Protein AF-A0A1Y2H585-F1 (afdb_monomer)

Nearest PDB structures (foldseek):
  5hyw-assembly1_A  TM=3.394E-01  e=2.595E-02  Oryza sativa Japonica Group
  6brq-assembly2_D  TM=3.367E-01  e=2.044E-02  Oryza sativa Japonica Group
  7ytx-assembly1_B  TM=5.584E-01  e=4.553E-01  Homo sapiens
  6xzr-assembly1_GP1  TM=6.242E-01  e=9.890E-01  Gallus gallus
  3w3g-assembly1_B  TM=4.048E-01  e=1.300E-01  Homo sapiens

Organism: NCBI:txid64571

Structure (mmCIF, N/CA/C/O backbone):
data_AF-A0A1Y2H585-F1
#
_entry.id   AF-A0A1Y2H585-F1
#
loop_
_atom_site.group_PDB
_atom_site.id
_atom_site.type_symbol
_atom_site.label_atom_id
_atom_site.label_alt_id
_atom_site.label_comp_id
_atom_site.label_asym_id
_atom_site.label_entity_id
_atom_site.label_seq_id
_atom_site.pdbx_PDB_ins_code
_atom_site.Cartn_x
_atom_site.Cartn_y
_atom_site.Cartn_z
_atom_site.occupancy
_atom_site.B_iso_or_equiv
_atom_site.auth_seq_id
_atom_site.auth_comp_id
_atom_site.auth_asym_id
_atom_site.auth_atom_id
_atom_site.pdbx_PDB_model_num
ATOM 1 N N . MET A 1 1 ? -16.924 -18.521 -24.972 1.00 36.19 1 MET A N 1
ATOM 2 C CA . MET A 1 1 ? -17.920 -17.473 -24.663 1.00 36.19 1 MET A CA 1
ATOM 3 C C . MET A 1 1 ? -17.348 -16.137 -25.106 1.00 36.19 1 MET A C 1
ATOM 5 O O . MET A 1 1 ? -16.416 -15.643 -24.492 1.00 36.19 1 MET A O 1
ATOM 9 N N . HIS A 1 2 ? -17.820 -15.643 -26.250 1.00 25.30 2 HIS A N 1
ATOM 10 C CA . HIS A 1 2 ? -17.380 -14.397 -26.877 1.00 25.30 2 HIS A CA 1
ATOM 11 C C . HIS A 1 2 ? -18.070 -13.196 -26.228 1.00 25.30 2 HIS A C 1
ATOM 13 O O . HIS A 1 2 ? -19.300 -13.149 -26.216 1.00 25.30 2 HIS A O 1
ATOM 19 N N . CYS A 1 3 ? -17.301 -12.215 -25.751 1.00 25.58 3 CYS A N 1
ATOM 20 C CA . CYS A 1 3 ? -17.854 -10.913 -25.395 1.00 25.58 3 CYS A CA 1
ATOM 21 C C . CYS A 1 3 ? -17.783 -9.993 -26.618 1.00 25.58 3 CYS A C 1
ATOM 23 O O . CYS A 1 3 ? -16.722 -9.794 -27.210 1.00 25.58 3 CYS A O 1
ATOM 25 N N . ARG A 1 4 ? -18.960 -9.533 -27.044 1.00 25.30 4 ARG A N 1
ATOM 26 C CA . ARG A 1 4 ? -19.205 -8.797 -28.281 1.00 25.30 4 ARG A CA 1
ATOM 27 C C . ARG A 1 4 ? -18.716 -7.355 -28.191 1.00 25.30 4 ARG A C 1
ATOM 29 O O . ARG A 1 4 ? -18.954 -6.645 -27.221 1.00 25.30 4 ARG A O 1
ATOM 36 N N . THR A 1 5 ? -18.127 -6.935 -29.300 1.00 34.03 5 THR A N 1
ATOM 37 C CA . THR A 1 5 ? -17.898 -5.564 -29.743 1.00 34.03 5 THR A CA 1
ATOM 38 C C . THR A 1 5 ? -19.182 -4.732 -29.666 1.00 34.03 5 THR A C 1
ATOM 40 O O . THR A 1 5 ? -20.169 -5.077 -30.315 1.00 34.03 5 THR A O 1
ATOM 43 N N . THR A 1 6 ? -19.154 -3.596 -28.961 1.00 27.50 6 THR A N 1
ATOM 44 C CA . THR A 1 6 ? -20.169 -2.543 -29.130 1.00 27.50 6 THR A CA 1
ATOM 45 C C . THR A 1 6 ? -19.501 -1.170 -29.152 1.00 27.50 6 THR A C 1
ATOM 47 O O . THR A 1 6 ? -18.951 -0.708 -28.158 1.00 27.50 6 THR A O 1
ATOM 50 N N . ARG A 1 7 ? -19.526 -0.553 -30.340 1.00 29.61 7 ARG A N 1
ATOM 51 C CA . ARG A 1 7 ? -19.289 0.875 -30.592 1.00 29.61 7 ARG A CA 1
ATOM 52 C C . ARG A 1 7 ? -20.470 1.691 -30.045 1.00 29.61 7 ARG A C 1
ATOM 54 O O . ARG A 1 7 ? -21.598 1.209 -30.099 1.00 29.61 7 ARG A O 1
ATOM 61 N N . ASN A 1 8 ? -20.195 2.953 -29.693 1.00 27.56 8 ASN A N 1
ATOM 62 C CA . ASN A 1 8 ? -21.109 4.019 -29.233 1.00 27.56 8 ASN A CA 1
ATOM 63 C C . ASN A 1 8 ? -21.406 3.916 -27.724 1.00 27.56 8 ASN A C 1
ATOM 65 O O . ASN A 1 8 ? -21.953 2.925 -27.272 1.00 27.56 8 ASN A O 1
ATOM 69 N N . ILE A 1 9 ? -21.024 4.879 -26.877 1.00 26.83 9 ILE A N 1
ATOM 70 C CA . ILE A 1 9 ? -21.476 6.280 -26.865 1.00 26.83 9 ILE A CA 1
ATOM 71 C C . ILE A 1 9 ? -20.305 7.217 -26.498 1.00 26.83 9 ILE A C 1
ATOM 73 O O . ILE A 1 9 ? -19.829 7.237 -25.368 1.00 26.83 9 ILE A O 1
ATOM 77 N N . LEU A 1 10 ? -19.870 8.030 -27.463 1.00 36.09 10 LEU A N 1
ATOM 78 C CA . LEU A 1 10 ? -19.063 9.233 -27.245 1.00 36.09 10 LEU A CA 1
ATOM 79 C C . LEU A 1 10 ? -20.023 10.412 -27.074 1.00 36.09 10 LEU A C 1
ATOM 81 O O . LEU A 1 10 ? -20.656 10.805 -28.052 1.00 36.09 10 LEU A O 1
ATOM 85 N N . LYS A 1 11 ? -20.136 10.970 -25.863 1.00 32.09 11 LYS A N 1
ATOM 86 C CA . LYS A 1 11 ? -20.575 12.358 -25.606 1.00 32.09 11 LYS A CA 1
ATOM 87 C C . LYS A 1 11 ? -20.382 12.692 -24.122 1.00 32.09 11 LYS A C 1
ATOM 89 O O . LYS A 1 11 ? -21.154 12.254 -23.280 1.00 32.09 11 LYS A O 1
ATOM 94 N N . GLY A 1 12 ? -19.343 13.475 -23.826 1.00 26.12 12 GLY A N 1
ATOM 95 C CA . GLY A 1 12 ? -19.016 13.914 -22.466 1.00 26.12 12 GLY A CA 1
ATOM 96 C C . GLY A 1 12 ? -17.737 14.752 -22.372 1.00 26.12 12 GLY A C 1
ATOM 97 O O . GLY A 1 12 ? -16.858 14.411 -21.604 1.00 26.12 12 GLY A O 1
ATOM 98 N N . LEU A 1 13 ? -17.654 15.822 -23.176 1.00 32.59 13 LEU A N 1
ATOM 99 C CA . LEU A 1 13 ? -16.709 16.958 -23.108 1.00 32.59 13 LEU A CA 1
ATOM 100 C C . LEU A 1 13 ? -15.184 16.696 -23.197 1.00 32.59 13 LEU A C 1
ATOM 102 O O . LEU A 1 13 ? -14.512 16.356 -22.23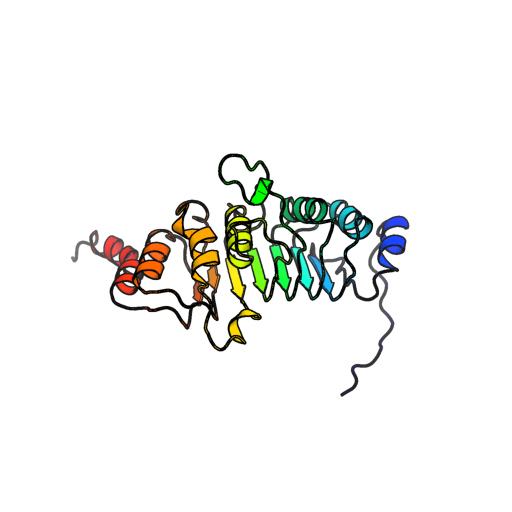4 1.00 32.59 13 LEU A O 1
ATOM 106 N N . TYR A 1 14 ? -14.650 17.021 -24.383 1.00 34.81 14 TYR A N 1
ATOM 107 C CA . TYR A 1 14 ? -13.399 17.749 -24.654 1.00 34.81 14 TYR A CA 1
ATOM 108 C C . TYR A 1 14 ? -12.355 17.826 -23.525 1.00 34.81 14 TYR A C 1
ATOM 110 O O . TYR A 1 14 ? -12.161 18.864 -22.891 1.00 34.81 14 TYR A O 1
ATOM 118 N N . LEU A 1 15 ? -11.551 16.775 -23.397 1.00 32.25 15 LEU A N 1
ATOM 119 C CA . LEU A 1 15 ? -10.160 16.941 -22.986 1.00 32.25 15 LEU A CA 1
ATOM 120 C C . LEU A 1 15 ? -9.401 17.442 -24.226 1.00 32.25 15 LEU A C 1
ATOM 122 O O . LEU A 1 15 ? -9.593 16.904 -25.316 1.00 32.25 15 LEU A O 1
ATOM 126 N N . LYS A 1 16 ? -8.629 18.535 -24.085 1.00 35.59 16 LYS A N 1
ATOM 127 C CA . LYS A 1 16 ? -7.860 19.211 -25.157 1.00 35.59 16 LYS A CA 1
ATOM 128 C C . LYS A 1 16 ? -7.350 18.213 -26.206 1.00 35.59 16 LYS A C 1
ATOM 130 O O . LYS A 1 16 ? -6.846 17.161 -25.841 1.00 35.59 16 LYS A O 1
ATOM 135 N N . SER A 1 17 ? -7.402 18.569 -27.489 1.00 39.41 17 SER A N 1
ATOM 136 C CA . SER A 1 17 ? -7.013 17.732 -28.645 1.00 39.41 17 SER A CA 1
ATOM 137 C C . SER A 1 17 ? -5.634 17.047 -28.560 1.00 39.41 17 SER A C 1
ATOM 139 O O . SER A 1 17 ? -5.371 16.106 -29.303 1.00 39.41 17 SER A O 1
ATOM 141 N N . THR A 1 18 ? -4.760 17.478 -27.650 1.00 37.62 18 THR A N 1
ATOM 142 C CA . THR A 1 18 ? -3.487 16.831 -27.305 1.00 37.62 18 THR A CA 1
ATOM 143 C C . THR A 1 18 ? -3.623 15.627 -26.358 1.00 37.62 18 THR A C 1
ATOM 145 O O . THR A 1 18 ? -2.838 14.693 -26.466 1.00 37.62 18 THR A O 1
ATOM 148 N N . PHE A 1 19 ? -4.622 15.611 -25.470 1.00 39.56 19 PHE A N 1
ATOM 149 C CA . PHE A 1 19 ? -4.905 14.539 -24.506 1.00 39.56 19 PHE A CA 1
ATOM 150 C C . PHE A 1 19 ? -5.495 13.297 -25.187 1.00 39.56 19 PHE A C 1
ATOM 152 O O . PHE A 1 19 ? -5.049 12.184 -24.930 1.00 39.56 19 PHE A O 1
ATOM 159 N N . GLN A 1 20 ? -6.435 13.495 -26.119 1.00 38.88 20 GLN A N 1
ATOM 160 C CA . GLN A 1 20 ? -7.013 12.399 -26.901 1.00 38.88 20 GLN A CA 1
ATOM 161 C C . GLN A 1 20 ? -5.956 11.754 -27.809 1.00 38.88 20 GLN A C 1
ATOM 163 O O . GLN A 1 20 ? -5.760 10.548 -27.748 1.00 38.88 20 GLN A O 1
ATOM 168 N N . ARG A 1 21 ? -5.158 12.558 -28.531 1.00 42.41 21 ARG A N 1
ATOM 169 C CA . ARG A 1 21 ? -4.096 12.043 -29.416 1.00 42.41 21 ARG A CA 1
ATOM 170 C C . ARG A 1 21 ? -3.023 11.221 -28.694 1.00 42.41 21 ARG A C 1
ATOM 172 O O . ARG A 1 21 ? -2.493 10.293 -29.291 1.00 42.41 21 ARG A O 1
ATOM 179 N N . SER A 1 22 ? -2.696 11.550 -27.439 1.00 42.62 22 SER A N 1
ATOM 180 C CA . SER A 1 22 ? -1.720 10.779 -26.651 1.00 42.62 22 SER A CA 1
ATOM 181 C C . SER A 1 22 ? -2.298 9.466 -26.107 1.00 42.62 22 SER A C 1
ATOM 183 O O . SER A 1 22 ? -1.544 8.540 -25.827 1.00 42.62 22 SER A O 1
ATOM 185 N N . MET A 1 23 ? -3.624 9.384 -25.968 1.00 42.09 23 MET A N 1
ATOM 186 C CA . MET A 1 23 ? -4.351 8.228 -25.429 1.00 42.09 23 MET A CA 1
ATOM 187 C C . MET A 1 23 ? -4.927 7.323 -26.526 1.00 42.09 23 MET A C 1
ATOM 189 O O . MET A 1 23 ? -5.153 6.147 -26.271 1.00 42.09 23 MET A O 1
ATOM 193 N N . ASP A 1 24 ? -5.068 7.817 -27.761 1.00 44.94 24 ASP A N 1
ATOM 194 C CA . ASP A 1 24 ? -5.489 7.038 -28.938 1.00 44.94 24 ASP A CA 1
ATOM 195 C C . ASP A 1 24 ? -4.504 5.896 -29.281 1.00 44.94 24 ASP A C 1
ATOM 197 O O . ASP A 1 24 ? -4.836 4.989 -30.046 1.00 44.94 24 ASP A O 1
ATOM 201 N N . HIS A 1 25 ? -3.296 5.911 -28.702 1.00 43.84 25 HIS A N 1
ATOM 202 C CA . HIS A 1 25 ? -2.316 4.825 -28.805 1.00 43.84 25 HIS A CA 1
ATOM 203 C C . HIS A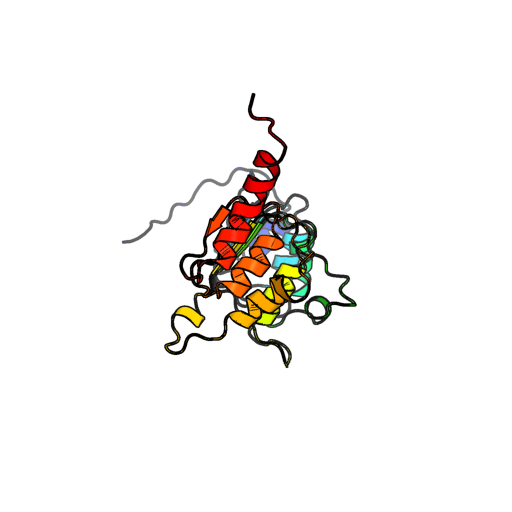 1 25 ? -2.477 3.733 -27.728 1.00 43.84 25 HIS A C 1
ATOM 205 O O . HIS A 1 25 ? -1.883 2.664 -27.853 1.00 43.84 25 HIS A O 1
ATOM 211 N N . CYS A 1 26 ? -3.294 3.963 -26.695 1.00 43.38 26 CYS A N 1
ATOM 212 C CA . CYS A 1 26 ? -3.573 2.997 -25.635 1.00 43.38 26 CYS A CA 1
ATOM 213 C C . CYS A 1 26 ? -4.963 2.393 -25.862 1.00 43.38 26 CYS A C 1
ATOM 215 O O . CYS A 1 26 ? -5.978 3.038 -25.613 1.00 43.38 26 CYS A O 1
ATOM 217 N N . ARG A 1 27 ? -5.023 1.151 -26.357 1.00 44.81 27 ARG A N 1
ATOM 218 C CA . ARG A 1 27 ? -6.290 0.500 -26.741 1.00 44.81 27 ARG A CA 1
ATOM 219 C C . ARG A 1 27 ? -7.267 0.264 -25.577 1.00 44.81 27 ARG A C 1
ATOM 221 O O . ARG A 1 27 ? -8.447 0.089 -25.853 1.00 44.81 27 ARG A O 1
ATOM 228 N N . ASP A 1 28 ? -6.812 0.358 -24.325 1.00 53.72 28 ASP A N 1
ATOM 229 C CA . ASP A 1 28 ? -7.548 -0.122 -23.146 1.00 53.72 28 ASP A CA 1
ATOM 230 C C . ASP A 1 28 ? -7.580 0.886 -21.972 1.00 53.72 28 ASP A C 1
ATOM 232 O O . ASP A 1 28 ? -7.491 0.510 -20.805 1.00 53.72 28 ASP A O 1
ATOM 236 N N . VAL A 1 29 ? -7.705 2.193 -22.248 1.00 54.03 29 VAL A N 1
ATOM 237 C CA . VAL A 1 29 ? -7.916 3.194 -21.182 1.00 54.03 29 VAL A CA 1
ATOM 238 C C . VAL A 1 29 ? -9.382 3.595 -21.086 1.00 54.03 29 VAL A C 1
ATOM 240 O O . VAL A 1 29 ? -9.920 4.277 -21.959 1.00 54.03 29 VAL A O 1
ATOM 243 N N . THR A 1 30 ? -10.026 3.233 -19.979 1.00 54.69 30 THR A N 1
ATOM 244 C CA . THR A 1 30 ? -11.369 3.713 -19.646 1.00 54.69 30 THR A CA 1
ATOM 245 C C . THR A 1 30 ? -11.265 4.883 -18.672 1.00 54.69 30 THR A C 1
ATOM 247 O O . THR A 1 30 ? -11.008 4.697 -17.482 1.00 54.69 30 THR A O 1
ATOM 250 N N . ALA A 1 31 ? -11.480 6.100 -19.169 1.00 50.69 31 ALA A N 1
ATOM 251 C CA . ALA A 1 31 ? -11.687 7.278 -18.332 1.00 50.69 31 ALA A CA 1
ATOM 252 C C . ALA A 1 31 ? -13.197 7.516 -18.168 1.00 50.69 31 ALA A C 1
ATOM 254 O O . ALA A 1 31 ? -13.909 7.682 -19.157 1.00 50.69 31 ALA A O 1
ATOM 255 N N . SER A 1 32 ? -13.697 7.530 -16.930 1.00 42.66 32 SER A N 1
ATOM 256 C CA . SER A 1 32 ? -15.083 7.919 -16.646 1.00 42.66 32 SER A CA 1
ATOM 257 C C . SER A 1 32 ? -15.122 9.416 -16.350 1.00 42.66 32 SER A C 1
ATOM 259 O O . SER A 1 32 ? -14.602 9.858 -15.332 1.00 42.66 32 SER A O 1
ATOM 261 N N . THR A 1 33 ? -15.732 10.217 -17.223 1.00 42.97 33 THR A N 1
ATOM 262 C CA . THR A 1 33 ? -15.726 11.692 -17.142 1.00 42.97 33 THR A CA 1
ATOM 263 C C . THR A 1 33 ? -16.538 12.270 -15.975 1.00 42.97 33 THR A C 1
ATOM 265 O O . THR A 1 33 ? -16.554 13.482 -15.781 1.00 42.97 33 THR A O 1
ATOM 268 N N . THR A 1 34 ? -17.209 11.426 -15.187 1.00 48.88 34 THR A N 1
ATOM 269 C CA . THR A 1 34 ? -17.961 11.810 -13.980 1.00 48.88 34 THR A CA 1
ATOM 270 C C . THR A 1 34 ? -17.284 11.391 -12.676 1.00 48.88 34 THR A C 1
ATOM 272 O O . THR A 1 34 ? -17.715 11.820 -11.607 1.00 48.88 34 THR A O 1
ATOM 275 N N . SER A 1 35 ? -16.218 10.589 -12.728 1.00 61.06 35 SER A N 1
ATOM 276 C CA . SER A 1 35 ? -15.445 10.205 -11.548 1.00 61.06 35 SER A CA 1
ATOM 277 C C . SER A 1 35 ? -14.020 10.718 -11.672 1.00 61.06 35 SER A C 1
ATOM 279 O O . SER A 1 35 ? -13.389 10.583 -12.712 1.00 61.06 35 SER A O 1
ATOM 281 N N . ASN A 1 36 ? -13.476 11.221 -10.568 1.00 88.06 36 ASN A N 1
ATOM 282 C CA . ASN A 1 36 ? -12.056 11.516 -10.362 1.00 88.06 36 ASN A CA 1
ATOM 283 C C . ASN A 1 36 ? -11.190 10.231 -10.376 1.00 88.06 36 ASN A C 1
ATOM 285 O O . ASN A 1 36 ? -10.298 10.067 -9.545 1.00 88.06 36 ASN A O 1
ATOM 289 N N . MET A 1 37 ? -11.494 9.285 -11.268 1.00 90.75 37 MET A N 1
ATOM 290 C CA . MET A 1 37 ? -10.999 7.917 -11.319 1.00 90.75 37 MET A CA 1
ATOM 291 C C . MET A 1 37 ? -10.490 7.582 -12.719 1.00 90.75 37 MET A C 1
ATOM 293 O O . MET A 1 37 ? -11.200 7.770 -13.708 1.00 90.75 37 MET A O 1
ATOM 297 N N . LEU A 1 38 ? -9.293 7.010 -12.776 1.00 92.12 38 LEU A N 1
ATOM 298 C CA . LEU A 1 38 ? -8.692 6.461 -13.983 1.00 92.12 38 LEU A CA 1
ATOM 299 C C . LEU A 1 38 ? -8.367 4.984 -13.763 1.00 92.12 38 LEU A C 1
ATOM 301 O O . LEU A 1 38 ? -7.769 4.635 -12.745 1.00 92.12 38 LEU A O 1
ATOM 305 N N . CYS A 1 39 ? -8.739 4.143 -14.726 1.00 92.69 39 CYS A N 1
ATOM 306 C CA . CYS A 1 39 ? -8.359 2.735 -14.757 1.00 92.69 39 CYS A CA 1
ATOM 307 C C . CYS A 1 39 ? -7.471 2.480 -15.976 1.00 92.69 39 CYS A C 1
ATOM 309 O O . CYS A 1 39 ? -7.840 2.838 -17.098 1.00 92.69 39 CYS A O 1
ATOM 311 N N . LEU A 1 40 ? -6.314 1.871 -15.740 1.00 91.44 40 LEU A N 1
ATOM 312 C CA . LEU A 1 40 ? -5.351 1.464 -16.754 1.00 91.44 40 LEU A CA 1
ATOM 313 C C . LEU A 1 40 ? -5.226 -0.053 -16.692 1.00 91.44 40 LEU A C 1
ATOM 315 O O . LEU A 1 40 ? -4.766 -0.571 -15.680 1.00 91.44 40 LEU A O 1
ATOM 319 N N . ASP A 1 41 ? -5.622 -0.761 -17.743 1.00 91.12 41 ASP A N 1
ATOM 320 C CA . ASP A 1 41 ? -5.469 -2.214 -17.812 1.00 91.12 41 ASP A CA 1
ATOM 321 C C . ASP A 1 41 ? -4.620 -2.598 -19.017 1.00 91.12 41 ASP A C 1
ATOM 323 O O . ASP A 1 41 ? -4.824 -2.083 -20.116 1.00 91.12 41 ASP A O 1
ATOM 327 N N . ASN A 1 42 ? -3.636 -3.469 -18.790 1.00 89.50 42 ASN A N 1
ATOM 328 C CA . ASN A 1 42 ? -2.725 -3.976 -19.815 1.00 89.50 42 ASN A CA 1
ATOM 329 C C . ASN A 1 42 ? -2.089 -2.856 -20.670 1.00 89.50 42 ASN A C 1
ATOM 331 O O . ASN A 1 42 ? -1.837 -3.005 -21.868 1.00 89.50 42 ASN A O 1
ATOM 335 N N . THR A 1 43 ? -1.852 -1.695 -20.051 1.00 83.50 43 THR A N 1
ATOM 336 C CA . THR A 1 43 ? -1.301 -0.525 -20.738 1.00 83.50 43 THR A CA 1
ATOM 337 C C . THR A 1 43 ? 0.218 -0.580 -20.774 1.00 83.50 43 THR A C 1
ATOM 339 O O . THR A 1 43 ? 0.875 -0.973 -19.808 1.00 83.50 43 THR A O 1
ATOM 342 N N . GLN A 1 44 ? 0.806 -0.138 -21.885 1.00 84.31 44 GLN A N 1
ATOM 343 C CA . GLN A 1 44 ? 2.245 0.076 -21.943 1.00 84.31 44 GLN A CA 1
ATOM 344 C C . GLN A 1 44 ? 2.589 1.368 -21.191 1.00 84.31 44 GLN A C 1
ATOM 346 O O . GLN A 1 44 ? 2.186 2.458 -21.604 1.00 84.31 44 GLN A O 1
ATOM 351 N N . SER A 1 45 ? 3.348 1.251 -20.096 1.00 89.69 45 SER A N 1
ATOM 352 C CA . SER A 1 45 ? 3.914 2.419 -19.411 1.00 89.69 45 SER A CA 1
ATOM 353 C C . SER A 1 45 ? 4.777 3.213 -20.384 1.00 89.69 45 SER A C 1
ATOM 355 O O . SER A 1 45 ? 5.558 2.644 -21.148 1.00 89.69 45 SER A O 1
ATOM 357 N N . SER A 1 46 ? 4.621 4.531 -20.362 1.00 92.19 46 SER A N 1
ATOM 358 C CA . SER A 1 46 ? 5.473 5.456 -21.102 1.00 92.19 46 SER A CA 1
ATOM 359 C C . SER A 1 46 ? 5.527 6.800 -20.376 1.00 92.19 46 SER A C 1
ATOM 361 O O . SER A 1 46 ? 4.572 7.148 -19.672 1.00 92.19 46 SER A O 1
ATOM 363 N N . PRO A 1 47 ? 6.594 7.599 -20.553 1.00 92.88 47 PRO A N 1
ATOM 364 C CA . PRO A 1 47 ? 6.678 8.918 -19.930 1.00 92.88 47 PRO A CA 1
ATOM 365 C C . PRO A 1 47 ? 5.482 9.804 -20.297 1.00 92.88 47 PRO A C 1
ATOM 367 O O . PRO A 1 47 ? 4.879 10.430 -19.428 1.00 92.88 47 PRO A O 1
ATOM 370 N N . GLY A 1 48 ? 5.063 9.767 -21.569 1.00 91.00 48 GLY A N 1
ATOM 371 C CA . GLY A 1 48 ? 3.921 10.537 -22.069 1.00 91.00 48 GLY A CA 1
ATOM 372 C C . GLY A 1 48 ? 2.592 10.179 -21.395 1.00 91.00 48 GLY A C 1
ATOM 373 O O . GLY A 1 48 ? 1.782 11.072 -21.138 1.00 91.00 48 GLY A O 1
ATOM 374 N N . LEU A 1 49 ? 2.377 8.904 -21.045 1.00 90.81 49 LEU A N 1
ATOM 375 C CA . LEU A 1 49 ? 1.209 8.475 -20.269 1.00 90.81 49 LEU A CA 1
ATOM 376 C C . LEU A 1 49 ? 1.210 9.133 -18.884 1.00 90.81 49 LEU A C 1
ATOM 378 O O . LEU A 1 49 ? 0.239 9.789 -18.508 1.00 90.81 49 LEU A O 1
ATOM 382 N N . TRP A 1 50 ? 2.310 9.020 -18.140 1.00 94.06 50 TRP A N 1
ATOM 383 C CA . TRP A 1 50 ? 2.390 9.567 -16.785 1.00 94.06 50 TRP A CA 1
ATOM 384 C C . TRP A 1 50 ? 2.358 11.095 -16.755 1.00 94.06 50 TRP A C 1
ATOM 386 O O . TRP A 1 50 ? 1.681 11.669 -15.906 1.00 94.06 50 TRP A O 1
ATOM 396 N N . GLU A 1 51 ? 2.999 11.769 -17.711 1.00 93.19 51 GLU A N 1
ATOM 397 C CA . GLU A 1 51 ? 2.890 13.224 -17.885 1.00 93.19 51 GLU A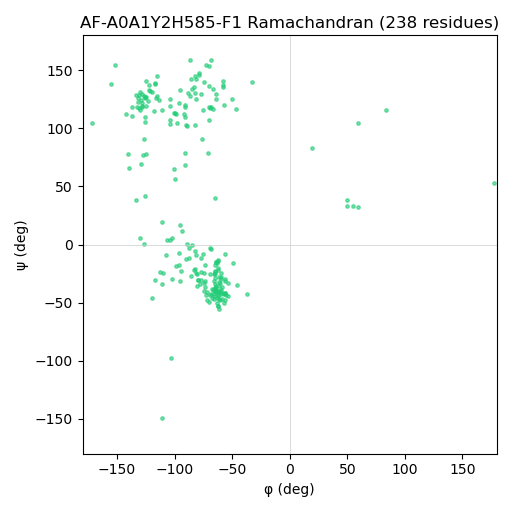 CA 1
ATOM 398 C C . GLU A 1 51 ? 1.447 13.666 -18.151 1.00 93.19 51 GLU A C 1
ATOM 400 O O . GLU A 1 51 ? 0.986 14.689 -17.634 1.00 93.19 51 GLU A O 1
ATOM 405 N N . THR A 1 52 ? 0.714 12.883 -18.939 1.00 90.00 52 THR A N 1
ATOM 406 C CA . THR A 1 52 ? -0.698 13.131 -19.236 1.00 90.00 52 THR A CA 1
ATOM 407 C C . THR A 1 52 ? -1.554 12.978 -17.978 1.00 90.00 52 THR A C 1
ATOM 409 O O . THR A 1 52 ? -2.365 13.855 -17.668 1.00 90.00 52 THR A O 1
ATOM 412 N N . ILE A 1 53 ? -1.316 11.929 -17.191 1.00 92.00 53 ILE A N 1
ATOM 413 C CA . ILE A 1 53 ? -1.997 11.697 -15.911 1.00 92.00 53 ILE A CA 1
ATOM 414 C C . ILE A 1 53 ? -1.650 12.798 -14.897 1.00 92.00 53 ILE A C 1
ATOM 416 O O . ILE A 1 53 ? -2.535 13.303 -14.210 1.00 92.00 53 ILE A O 1
ATOM 420 N N . LEU A 1 54 ? -0.399 13.262 -14.851 1.00 91.88 54 LEU A N 1
ATOM 421 C CA . LEU A 1 54 ? 0.035 14.352 -13.969 1.00 91.88 54 LEU A CA 1
ATOM 422 C C . LEU A 1 54 ? -0.706 15.672 -14.213 1.00 91.88 54 LEU A C 1
ATOM 424 O O . LEU A 1 54 ? -0.863 16.458 -13.268 1.00 91.88 54 LEU A O 1
ATOM 428 N N . ARG A 1 55 ? -1.150 15.913 -15.454 1.00 90.44 55 ARG A N 1
ATOM 429 C CA . ARG A 1 55 ? -1.956 17.081 -15.849 1.00 90.44 55 ARG A CA 1
ATOM 430 C C . ARG A 1 55 ? -3.426 16.962 -15.434 1.00 90.44 55 ARG A C 1
ATOM 432 O O . ARG A 1 55 ? -4.136 17.964 -15.479 1.00 90.44 55 ARG A O 1
ATOM 439 N N . CYS A 1 56 ? -3.885 15.785 -15.006 1.00 88.94 56 CYS A N 1
ATOM 440 C CA . CYS A 1 56 ? -5.238 15.58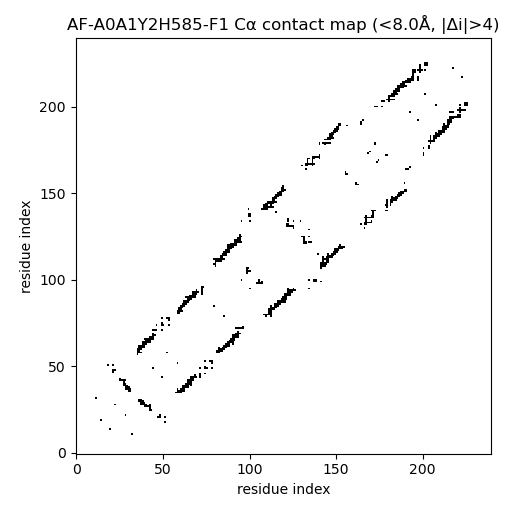2 -14.492 1.00 88.94 56 CYS A CA 1
ATOM 441 C C . CYS A 1 56 ? -5.339 16.131 -13.061 1.00 88.94 56 CYS A C 1
ATOM 443 O O . CYS A 1 56 ? -5.065 15.433 -12.088 1.00 88.94 56 CYS A O 1
ATOM 445 N N . THR A 1 57 ? -5.725 17.400 -12.920 1.00 87.56 57 THR A N 1
ATOM 446 C CA . THR A 1 57 ? -5.735 18.107 -11.624 1.00 87.56 57 THR A CA 1
ATOM 447 C C . THR A 1 57 ? -6.739 17.555 -10.618 1.00 87.56 57 THR A C 1
ATOM 449 O O . THR A 1 57 ? -6.533 17.713 -9.421 1.00 87.56 57 THR A O 1
ATOM 452 N N . ASN A 1 58 ? -7.801 16.908 -11.097 1.00 89.25 58 ASN A N 1
ATOM 453 C CA . ASN A 1 58 ? -8.880 16.391 -10.258 1.00 89.25 58 ASN A CA 1
ATOM 454 C C . ASN A 1 58 ? -8.778 14.878 -10.041 1.00 89.25 58 ASN A C 1
ATOM 456 O O . ASN A 1 58 ? -9.696 14.294 -9.485 1.00 89.25 58 ASN A O 1
ATOM 460 N N . LEU A 1 59 ? -7.715 14.214 -10.508 1.00 92.62 59 LEU A N 1
ATOM 461 C CA . LEU A 1 59 ? -7.589 12.769 -10.350 1.00 92.62 59 LEU A CA 1
ATOM 462 C C . LEU A 1 59 ? -7.337 12.416 -8.878 1.00 92.62 59 LEU A C 1
ATOM 464 O O . LEU A 1 59 ? -6.317 12.792 -8.307 1.00 92.62 59 LEU A O 1
ATOM 468 N N . GLU A 1 60 ? -8.251 11.653 -8.286 1.00 95.00 60 GLU A N 1
ATOM 469 C CA . GLU A 1 60 ? -8.169 11.209 -6.891 1.00 95.00 60 GLU A CA 1
ATOM 470 C C . GLU A 1 60 ? -7.966 9.697 -6.776 1.00 95.00 60 GLU A C 1
ATOM 472 O O . GLU A 1 60 ? -7.444 9.227 -5.762 1.00 95.00 60 GLU A O 1
ATOM 477 N N . ARG A 1 61 ? -8.362 8.929 -7.795 1.00 95.56 61 ARG A N 1
ATOM 478 C CA . ARG A 1 61 ? -8.293 7.470 -7.811 1.00 95.56 61 ARG A CA 1
ATOM 479 C C . ARG A 1 61 ? -7.597 6.960 -9.063 1.00 95.56 61 ARG A C 1
ATOM 481 O O . ARG A 1 61 ? -7.989 7.299 -10.175 1.00 95.56 61 ARG A O 1
ATOM 488 N N . LEU A 1 62 ? -6.616 6.091 -8.871 1.00 96.06 62 LEU A N 1
ATOM 489 C CA . LEU A 1 62 ? -5.948 5.378 -9.950 1.00 96.06 62 LEU A CA 1
ATOM 490 C C . LEU A 1 62 ? -5.985 3.878 -9.671 1.00 96.06 62 LEU A C 1
ATOM 492 O O . LEU A 1 62 ? -5.598 3.439 -8.589 1.00 96.06 62 LEU A O 1
ATOM 496 N N . GLU A 1 63 ? -6.448 3.113 -10.648 1.00 96.44 63 GLU A N 1
ATOM 497 C CA . GLU A 1 63 ? -6.383 1.653 -10.671 1.00 96.44 63 GLU A CA 1
ATOM 498 C C . GLU A 1 63 ? -5.490 1.249 -11.845 1.00 96.44 63 GLU A C 1
ATOM 500 O O . GLU A 1 63 ? -5.710 1.699 -12.971 1.00 96.44 63 GLU A O 1
ATOM 505 N N . ILE A 1 64 ? -4.466 0.441 -11.583 1.00 95.69 64 ILE A N 1
ATOM 506 C CA . ILE A 1 64 ? -3.525 -0.031 -12.598 1.00 95.69 64 ILE A CA 1
ATOM 507 C C . ILE A 1 64 ? -3.489 -1.550 -12.543 1.00 95.69 64 ILE A C 1
ATOM 509 O O . ILE A 1 64 ? -3.185 -2.125 -11.498 1.00 95.69 64 ILE A O 1
ATOM 513 N N . SER A 1 65 ? -3.727 -2.182 -13.681 1.00 95.00 65 SER A N 1
ATOM 514 C CA . SER A 1 65 ? -3.732 -3.625 -13.842 1.00 95.00 65 SER A CA 1
ATOM 515 C C . SER A 1 65 ? -2.765 -4.044 -14.946 1.00 95.00 65 SER A C 1
ATOM 517 O O . SER A 1 65 ? -2.625 -3.358 -15.962 1.00 95.00 65 SER A O 1
ATOM 519 N N . HIS A 1 66 ? -2.051 -5.149 -14.723 1.00 93.81 66 HIS A N 1
ATOM 520 C CA . HIS A 1 66 ? -1.225 -5.836 -15.724 1.00 93.81 66 HIS A CA 1
ATOM 521 C C . HIS A 1 66 ? -0.271 -4.915 -16.499 1.00 93.81 66 HIS A C 1
ATOM 523 O O . HIS A 1 66 ? -0.069 -5.052 -17.702 1.00 93.81 66 HIS A O 1
ATOM 529 N N . THR A 1 67 ? 0.309 -3.943 -15.800 1.00 93.06 67 THR A N 1
ATOM 530 C CA . THR A 1 67 ? 1.149 -2.898 -16.391 1.00 93.06 67 THR A CA 1
ATOM 531 C C . THR A 1 67 ? 2.577 -3.034 -15.881 1.00 93.06 67 THR A C 1
ATOM 533 O O . THR A 1 67 ? 2.813 -3.384 -14.724 1.00 93.06 67 THR A O 1
ATOM 536 N N . ARG A 1 68 ? 3.550 -2.733 -16.742 1.00 95.44 68 ARG A N 1
ATOM 537 C CA . ARG A 1 68 ? 4.971 -2.734 -16.391 1.00 95.44 68 ARG A CA 1
ATOM 538 C C . ARG A 1 68 ? 5.511 -1.310 -16.381 1.00 95.44 68 ARG A C 1
ATOM 540 O O . ARG A 1 68 ? 5.550 -0.687 -17.433 1.00 95.44 68 ARG A O 1
ATOM 547 N N . ILE A 1 69 ? 5.939 -0.824 -15.220 1.00 95.44 69 ILE A N 1
ATOM 548 C CA . ILE A 1 69 ? 6.511 0.512 -15.009 1.00 95.44 69 ILE A CA 1
ATOM 549 C C . ILE A 1 69 ? 8.036 0.370 -14.980 1.00 95.44 69 ILE A C 1
ATOM 551 O O . ILE A 1 69 ? 8.565 -0.275 -14.072 1.00 95.44 69 ILE A O 1
ATOM 555 N N . ASN A 1 70 ? 8.737 0.925 -15.973 1.00 93.56 70 ASN A N 1
ATOM 556 C CA . ASN A 1 70 ? 10.187 0.760 -16.112 1.00 93.56 70 ASN A CA 1
ATOM 557 C C . ASN A 1 70 ? 10.925 2.019 -15.652 1.00 93.56 70 ASN A C 1
ATOM 559 O O . ASN A 1 70 ? 11.110 2.206 -14.455 1.00 93.56 70 ASN A O 1
ATOM 563 N N . ASP A 1 71 ? 11.307 2.895 -16.578 1.00 91.25 71 ASP A N 1
ATOM 564 C CA . ASP A 1 71 ? 12.101 4.091 -16.278 1.00 91.25 71 ASP A CA 1
ATOM 565 C C . ASP A 1 71 ? 11.225 5.248 -15.767 1.00 91.25 71 ASP A C 1
ATOM 567 O O . ASP A 1 71 ? 11.714 6.290 -15.335 1.00 91.25 71 ASP A O 1
ATOM 571 N N . GLU A 1 72 ? 9.902 5.069 -15.774 1.00 93.31 72 GLU A N 1
ATOM 572 C CA . GLU A 1 72 ? 8.933 6.114 -15.448 1.00 93.31 72 GLU A CA 1
ATOM 573 C C . GLU A 1 72 ? 8.502 6.132 -13.977 1.00 93.31 72 GLU A C 1
ATOM 575 O O . GLU A 1 72 ? 7.528 6.801 -13.621 1.00 93.31 72 GLU A O 1
ATOM 580 N N . VAL A 1 73 ? 9.196 5.398 -13.105 1.00 93.31 73 VAL A N 1
ATOM 581 C CA . VAL A 1 73 ? 8.793 5.240 -11.699 1.00 93.31 73 VAL A CA 1
ATOM 582 C C . VAL A 1 73 ? 8.722 6.585 -10.977 1.00 93.31 73 VAL A C 1
ATOM 584 O O . VAL A 1 73 ? 7.799 6.806 -10.196 1.00 93.31 73 VAL A O 1
ATOM 587 N N . ASP A 1 74 ? 9.614 7.528 -11.283 1.00 92.56 74 ASP A N 1
ATOM 588 C CA . ASP A 1 74 ? 9.566 8.868 -10.690 1.00 92.56 74 ASP A CA 1
ATOM 589 C C . ASP A 1 74 ? 8.307 9.648 -11.093 1.00 92.56 74 ASP A C 1
ATOM 591 O O . ASP A 1 74 ? 7.698 10.320 -10.256 1.00 92.56 74 ASP A O 1
ATOM 595 N N . LEU A 1 75 ? 7.877 9.546 -12.355 1.00 94.31 75 LEU A N 1
ATOM 596 C CA . LEU A 1 75 ? 6.644 10.181 -12.829 1.00 94.31 75 LEU A CA 1
ATOM 597 C C . LEU A 1 75 ? 5.414 9.514 -12.206 1.00 94.31 75 LEU A C 1
ATOM 599 O O . LEU A 1 75 ? 4.513 10.207 -11.729 1.00 94.31 75 LEU A O 1
ATOM 603 N N . PHE A 1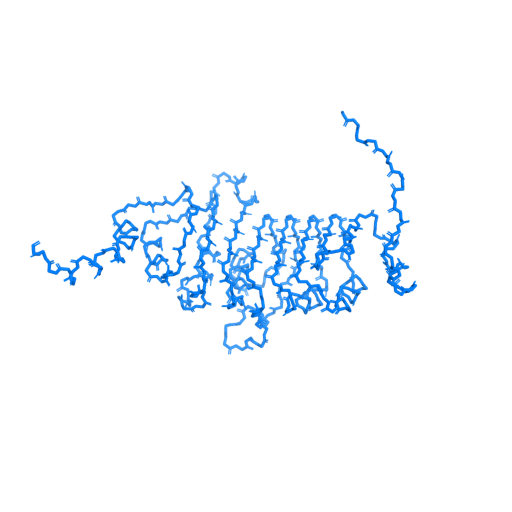 76 ? 5.408 8.182 -12.135 1.00 95.19 76 PHE A N 1
ATOM 604 C CA . PHE A 1 76 ? 4.376 7.418 -11.438 1.00 95.19 76 PHE A CA 1
ATOM 605 C C . PHE A 1 76 ? 4.245 7.856 -9.969 1.00 95.19 76 PHE A C 1
ATOM 607 O O . PHE A 1 76 ? 3.151 8.170 -9.501 1.00 95.19 76 PHE A O 1
ATOM 614 N N . LEU A 1 77 ? 5.356 7.983 -9.243 1.00 93.81 77 LEU A N 1
ATOM 615 C CA . LEU A 1 77 ? 5.343 8.428 -7.848 1.00 93.81 77 LEU A CA 1
ATOM 616 C C . LEU A 1 77 ? 4.862 9.874 -7.693 1.00 93.81 77 LEU A C 1
ATOM 618 O O . LEU A 1 77 ? 4.191 10.197 -6.709 1.00 93.81 77 LEU A O 1
ATOM 622 N N . GLN A 1 78 ? 5.157 10.751 -8.655 1.00 93.31 78 GLN A N 1
ATOM 623 C CA . GLN A 1 78 ? 4.596 12.102 -8.673 1.00 93.31 78 GLN A CA 1
ATOM 624 C C . GLN A 1 78 ? 3.073 12.096 -8.848 1.00 93.31 78 GLN A C 1
ATOM 626 O O . GLN A 1 78 ? 2.399 12.921 -8.226 1.00 93.31 78 GLN A O 1
ATOM 631 N N . VAL A 1 79 ? 2.521 11.166 -9.636 1.00 94.19 79 VAL A N 1
ATOM 632 C CA . VAL A 1 79 ? 1.067 10.966 -9.718 1.00 94.19 79 VAL A CA 1
ATOM 633 C C . VAL A 1 79 ? 0.538 10.533 -8.354 1.00 94.19 79 VAL A C 1
ATOM 635 O O . VAL A 1 79 ? -0.363 11.178 -7.819 1.00 94.19 79 VAL A O 1
ATOM 638 N N . CYS A 1 80 ? 1.153 9.518 -7.742 1.00 94.75 80 CYS A N 1
ATOM 639 C CA . CYS A 1 80 ? 0.756 8.977 -6.440 1.00 94.75 80 CYS A CA 1
ATOM 640 C C . CYS A 1 80 ? 0.671 10.035 -5.331 1.00 94.75 80 CYS A C 1
ATOM 642 O O . CYS A 1 80 ? -0.213 9.955 -4.482 1.00 94.75 80 CYS A O 1
ATOM 644 N N . LYS A 1 81 ? 1.523 11.069 -5.358 1.00 93.19 81 LYS A N 1
ATOM 645 C CA . LYS A 1 81 ? 1.473 12.182 -4.391 1.00 93.19 81 LYS A CA 1
ATOM 646 C C . LYS A 1 81 ? 0.149 12.950 -4.397 1.00 93.19 81 LYS A C 1
ATOM 648 O O . LYS A 1 81 ? -0.172 13.579 -3.393 1.00 93.19 81 LYS A O 1
ATOM 653 N N . LYS A 1 82 ? -0.610 12.935 -5.495 1.00 92.38 82 LYS A N 1
ATOM 654 C CA . LYS A 1 82 ? -1.895 13.647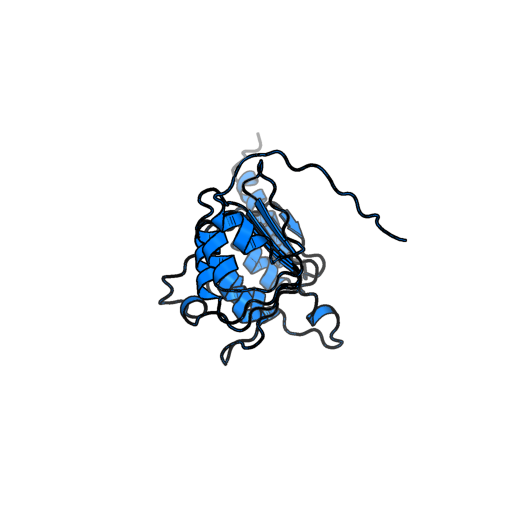 -5.625 1.00 92.38 82 LYS A CA 1
ATOM 655 C C . LYS A 1 82 ? -3.104 12.752 -5.337 1.00 92.38 82 LYS A C 1
ATOM 657 O O . LYS A 1 82 ? -4.188 13.263 -5.080 1.00 92.38 82 LYS A O 1
ATOM 662 N N . LEU A 1 83 ? -2.918 11.433 -5.375 1.00 95.44 83 LEU A N 1
ATOM 663 C CA . LEU A 1 83 ? -4.006 10.469 -5.270 1.00 95.44 83 LEU A CA 1
ATOM 664 C C . LEU A 1 83 ? -4.465 10.269 -3.827 1.00 95.44 83 LEU A C 1
ATOM 666 O O . LEU A 1 83 ? -3.672 10.279 -2.886 1.00 95.44 83 LEU A O 1
ATOM 670 N N . ARG A 1 84 ? -5.760 9.994 -3.682 1.00 96.94 84 ARG A N 1
ATOM 671 C CA . ARG A 1 84 ? -6.378 9.484 -2.454 1.00 96.94 84 ARG A CA 1
ATOM 672 C C . ARG A 1 84 ? -6.496 7.966 -2.460 1.00 96.94 84 ARG A C 1
ATOM 674 O O . ARG A 1 84 ? -6.427 7.348 -1.400 1.00 96.94 84 ARG A O 1
ATOM 681 N N . HIS A 1 85 ? -6.663 7.368 -3.635 1.00 97.81 85 HIS A N 1
ATOM 682 C CA . HIS A 1 85 ? -6.805 5.928 -3.806 1.00 97.81 85 HIS A CA 1
ATOM 683 C C . HIS A 1 85 ? -5.863 5.427 -4.895 1.00 97.81 85 HIS A C 1
ATOM 685 O O . HIS A 1 85 ? -5.876 5.942 -6.014 1.00 97.81 85 HIS A O 1
ATOM 691 N N . LEU A 1 86 ? -5.086 4.399 -4.566 1.00 98.19 86 LEU A N 1
ATOM 692 C CA . LEU A 1 86 ? -4.225 3.692 -5.503 1.00 98.19 86 LEU A CA 1
ATOM 693 C C . LEU A 1 86 ? -4.490 2.191 -5.401 1.00 98.19 86 LEU A C 1
ATOM 695 O O . LEU A 1 86 ? -4.312 1.596 -4.337 1.00 98.19 86 LEU A O 1
ATOM 699 N N . GLY A 1 87 ? -4.876 1.578 -6.511 1.00 98.00 87 GLY A N 1
ATOM 700 C CA . GLY A 1 87 ? -4.880 0.131 -6.654 1.00 98.00 87 GLY A CA 1
ATOM 701 C C . GLY A 1 87 ? -3.914 -0.317 -7.738 1.00 98.00 87 GLY A C 1
ATOM 702 O O . GLY A 1 87 ? -3.790 0.310 -8.789 1.00 98.00 87 GLY A O 1
ATOM 703 N N . MET A 1 88 ? -3.189 -1.386 -7.437 1.00 97.75 88 MET A N 1
ATOM 704 C CA . MET A 1 88 ? -2.227 -2.025 -8.321 1.00 97.75 88 MET A CA 1
ATOM 705 C C . MET A 1 88 ? -2.493 -3.528 -8.319 1.00 97.75 88 MET A C 1
ATOM 707 O O . MET A 1 88 ? -2.454 -4.156 -7.256 1.00 97.75 88 MET A O 1
ATOM 711 N N . ASP A 1 89 ? -2.752 -4.092 -9.494 1.00 96.50 89 ASP A N 1
ATOM 712 C CA . ASP A 1 89 ? -3.011 -5.516 -9.697 1.00 96.50 89 ASP A CA 1
ATOM 713 C C . ASP A 1 89 ? -2.113 -6.089 -10.801 1.00 96.50 89 ASP A C 1
ATOM 715 O O . ASP A 1 89 ? -2.137 -5.634 -11.940 1.00 96.50 89 ASP A O 1
ATOM 719 N N . GLY A 1 90 ? -1.265 -7.062 -10.477 1.00 95.06 90 GLY A N 1
ATOM 720 C CA . GLY A 1 90 ? -0.337 -7.649 -11.445 1.00 95.06 90 GLY A CA 1
ATOM 721 C C . GLY A 1 90 ? 0.627 -6.626 -12.058 1.00 95.06 90 GLY A C 1
ATOM 722 O O . GLY A 1 90 ? 0.965 -6.736 -13.236 1.00 95.06 90 GLY A O 1
ATOM 723 N N . VAL A 1 91 ? 1.016 -5.596 -11.297 1.00 95.75 91 VAL A N 1
ATOM 724 C CA . VAL A 1 91 ? 1.922 -4.534 -11.757 1.00 95.75 91 VAL A CA 1
ATOM 725 C C . VAL A 1 91 ? 3.373 -4.936 -11.512 1.00 95.75 91 VAL A C 1
ATOM 727 O O . VAL A 1 91 ? 3.744 -5.295 -10.397 1.00 95.75 91 VAL A O 1
ATOM 730 N N . ALA A 1 92 ? 4.217 -4.811 -12.532 1.00 96.12 92 ALA A N 1
ATOM 731 C CA . ALA A 1 92 ? 5.658 -5.000 -12.400 1.00 96.12 92 ALA A CA 1
ATOM 732 C C . ALA A 1 92 ? 6.361 -3.640 -12.394 1.00 96.12 92 ALA A C 1
ATOM 734 O O . ALA A 1 92 ? 6.287 -2.894 -13.368 1.00 96.12 92 ALA A O 1
ATOM 735 N N . ILE A 1 93 ? 7.058 -3.315 -11.312 1.00 96.31 93 ILE A N 1
ATOM 736 C CA . ILE A 1 93 ? 7.860 -2.098 -11.176 1.00 96.31 93 ILE A CA 1
ATOM 737 C C . ILE A 1 93 ? 9.323 -2.500 -11.327 1.00 96.31 93 ILE A C 1
ATOM 739 O O . ILE A 1 93 ? 9.798 -3.380 -10.611 1.00 96.31 93 ILE A O 1
ATOM 743 N N . HIS A 1 94 ? 10.056 -1.875 -12.249 1.00 95.38 94 HIS A N 1
ATOM 744 C CA . HIS A 1 94 ? 11.447 -2.251 -12.482 1.00 95.38 94 HIS A CA 1
ATOM 745 C C . HIS A 1 94 ? 12.303 -2.043 -11.229 1.00 95.38 94 HIS A C 1
ATOM 747 O O . HIS A 1 94 ? 12.896 -2.998 -10.737 1.00 95.38 94 HIS A O 1
ATOM 753 N N . GLN A 1 95 ? 12.312 -0.833 -10.669 1.00 94.56 95 GLN A N 1
ATOM 754 C CA . GLN A 1 95 ? 13.059 -0.511 -9.456 1.00 94.56 95 GLN A CA 1
ATOM 755 C C . GLN A 1 95 ? 12.428 0.693 -8.746 1.00 94.56 95 GLN A C 1
ATOM 757 O O . GLN A 1 95 ? 12.045 1.664 -9.390 1.00 94.56 95 GLN A O 1
ATOM 762 N N . LEU A 1 96 ? 12.324 0.653 -7.413 1.00 92.62 96 LEU A N 1
ATOM 763 C CA . LEU A 1 96 ? 11.917 1.830 -6.637 1.00 92.62 96 LEU A CA 1
ATOM 764 C C . LEU A 1 96 ? 13.111 2.776 -6.421 1.00 92.62 96 LEU A C 1
ATOM 766 O O . LEU A 1 96 ? 14.215 2.294 -6.145 1.00 92.62 96 LEU A O 1
ATOM 770 N N . PRO A 1 97 ? 12.907 4.107 -6.458 1.00 89.94 97 PRO A N 1
ATOM 771 C CA . PRO A 1 97 ? 13.951 5.069 -6.145 1.00 89.94 97 PRO A CA 1
ATOM 772 C C . PRO A 1 97 ? 14.509 4.850 -4.741 1.00 89.94 97 PRO A C 1
ATOM 774 O O . PRO A 1 97 ? 13.761 4.627 -3.787 1.00 89.94 97 PRO A O 1
ATOM 777 N N . ILE A 1 98 ? 15.827 5.003 -4.587 1.00 86.75 98 ILE A N 1
ATOM 778 C CA . ILE A 1 98 ? 16.525 4.871 -3.294 1.00 86.75 98 ILE A CA 1
ATOM 779 C C . ILE A 1 98 ? 15.933 5.822 -2.243 1.00 86.75 98 ILE A C 1
ATOM 781 O O . ILE A 1 98 ? 15.902 5.499 -1.057 1.00 86.75 98 ILE A O 1
ATOM 785 N N . SER A 1 99 ? 15.391 6.964 -2.675 1.00 83.00 99 SER A N 1
ATOM 786 C CA . SER A 1 99 ? 14.703 7.919 -1.806 1.00 83.00 99 SER A CA 1
ATOM 787 C C . SER A 1 99 ? 13.483 7.328 -1.091 1.00 83.00 99 SER A C 1
ATOM 789 O O . SER A 1 99 ? 13.177 7.772 0.007 1.00 83.00 99 SER A O 1
ATOM 791 N N . ILE A 1 100 ? 12.803 6.322 -1.650 1.00 84.56 100 ILE A N 1
ATOM 792 C CA . ILE A 1 100 ? 11.726 5.591 -0.960 1.00 84.56 100 ILE A CA 1
ATOM 793 C C . ILE A 1 100 ? 12.299 4.591 0.040 1.00 84.56 100 ILE A C 1
ATOM 795 O O . ILE A 1 100 ? 11.702 4.348 1.089 1.00 84.56 100 ILE A O 1
ATOM 799 N N . LEU A 1 101 ? 13.450 4.011 -0.285 1.00 84.12 101 LEU A N 1
ATOM 800 C CA . LEU A 1 101 ? 14.037 2.919 0.481 1.00 84.12 101 LEU A CA 1
ATOM 801 C C . LEU A 1 101 ? 14.787 3.409 1.723 1.00 84.12 101 LEU A C 1
ATOM 803 O O . LEU A 1 101 ? 14.901 2.675 2.702 1.00 84.12 101 LEU A O 1
ATOM 807 N N . ASN A 1 102 ? 15.265 4.654 1.703 1.00 82.81 102 ASN A N 1
ATOM 808 C CA . ASN A 1 102 ? 15.916 5.266 2.850 1.00 82.81 102 ASN A CA 1
ATOM 809 C C . ASN A 1 102 ? 14.878 5.833 3.839 1.00 82.81 102 ASN A C 1
ATOM 811 O O . ASN A 1 102 ? 13.946 6.547 3.455 1.00 82.81 102 ASN A O 1
ATOM 815 N N . ASP A 1 103 ? 15.020 5.499 5.122 1.00 67.69 103 ASP A N 1
ATOM 816 C CA . ASP A 1 103 ? 14.104 5.949 6.175 1.00 67.69 103 ASP A CA 1
ATOM 817 C C . ASP A 1 103 ? 14.384 7.372 6.649 1.00 67.69 103 ASP A C 1
ATOM 819 O O . ASP A 1 103 ? 13.445 8.117 6.910 1.00 67.69 103 ASP A O 1
ATOM 823 N N . GLU A 1 104 ? 15.652 7.772 6.701 1.00 64.75 104 GLU A N 1
ATOM 824 C CA . GLU A 1 104 ? 16.064 9.003 7.389 1.00 64.75 104 GLU A CA 1
ATOM 825 C C . GLU A 1 104 ? 16.051 10.250 6.490 1.00 64.75 104 GLU A C 1
ATOM 827 O O . GLU A 1 104 ? 16.139 11.371 6.980 1.00 64.75 104 GLU A O 1
ATOM 832 N N . LEU A 1 105 ? 15.923 10.076 5.168 1.00 53.84 105 LEU A N 1
ATOM 833 C CA . LEU A 1 105 ? 16.170 11.140 4.178 1.00 53.84 105 LEU A CA 1
ATOM 834 C C . LEU A 1 105 ? 15.048 11.326 3.142 1.00 53.84 105 LEU A C 1
ATOM 836 O O . LEU A 1 105 ? 15.201 12.077 2.176 1.00 53.84 105 LEU A O 1
ATOM 840 N N . SER A 1 106 ? 13.920 10.626 3.274 1.00 59.12 106 SER A N 1
ATOM 841 C CA . SER A 1 106 ? 12.937 10.594 2.191 1.00 59.12 106 SER A CA 1
ATOM 842 C C . SER A 1 106 ? 12.011 11.817 2.182 1.00 59.12 106 SER A C 1
ATOM 844 O O . SER A 1 106 ? 10.992 11.844 2.869 1.00 59.12 106 SER A O 1
ATOM 846 N N . ASN A 1 107 ? 12.263 12.762 1.277 1.00 63.62 107 ASN A N 1
ATOM 847 C CA . ASN A 1 107 ? 11.283 13.795 0.900 1.00 63.62 107 ASN A CA 1
ATOM 848 C C . ASN A 1 107 ? 10.074 13.223 0.122 1.00 63.62 107 ASN A C 1
ATOM 850 O O . ASN A 1 107 ? 9.146 13.947 -0.242 1.00 63.62 107 ASN A O 1
ATOM 854 N N . CYS A 1 108 ? 10.078 11.922 -0.187 1.00 72.00 108 CYS A N 1
ATOM 855 C CA . CYS A 1 108 ? 9.000 11.257 -0.907 1.00 72.00 108 CYS A CA 1
ATOM 856 C C . CYS A 1 108 ? 7.962 10.687 0.068 1.00 72.00 108 CYS A C 1
ATOM 858 O O . CYS A 1 108 ? 7.943 9.488 0.343 1.00 72.00 108 CYS A O 1
ATOM 860 N N . LEU A 1 109 ? 7.096 11.562 0.583 1.00 82.19 109 LEU A N 1
ATOM 861 C CA . LEU A 1 109 ? 5.925 11.172 1.368 1.00 82.19 109 LEU A CA 1
ATOM 862 C C . LEU A 1 109 ? 4.686 11.093 0.467 1.00 82.19 109 LEU A C 1
ATOM 864 O O . LEU A 1 109 ? 4.407 12.012 -0.305 1.00 82.19 109 LEU A O 1
ATOM 868 N N . LEU A 1 110 ? 3.928 10.004 0.589 1.00 89.75 110 LEU A N 1
ATOM 869 C CA . LEU A 1 110 ? 2.657 9.777 -0.103 1.00 89.75 110 LEU A CA 1
ATOM 870 C C . LEU A 1 110 ? 1.495 10.082 0.853 1.00 89.75 110 LEU A C 1
ATOM 872 O O . LEU A 1 110 ? 0.653 9.236 1.147 1.00 89.75 110 LEU A O 1
ATOM 876 N N . THR A 1 111 ? 1.482 11.300 1.395 1.00 86.94 111 THR A N 1
ATOM 877 C CA . THR A 1 111 ? 0.585 11.707 2.493 1.00 86.94 111 THR A CA 1
ATOM 878 C C . THR A 1 111 ? -0.898 11.699 2.126 1.00 86.94 111 THR A C 1
ATOM 880 O O . THR A 1 111 ? -1.740 11.551 3.010 1.00 86.94 111 THR A O 1
ATOM 883 N N . ASN A 1 112 ? -1.224 11.845 0.840 1.00 93.62 112 ASN A N 1
ATOM 884 C CA . ASN A 1 112 ? -2.605 11.936 0.372 1.00 93.62 112 ASN A CA 1
ATOM 885 C C . ASN A 1 112 ? -3.286 10.572 0.206 1.00 93.62 112 ASN A C 1
ATOM 887 O O . ASN A 1 112 ? -4.516 10.511 0.264 1.00 93.62 112 ASN A O 1
ATOM 891 N N . ILE A 1 113 ? -2.518 9.486 0.066 1.00 96.38 113 ILE A N 1
ATOM 892 C CA . ILE A 1 113 ? -3.072 8.147 -0.137 1.00 96.38 113 ILE A CA 1
ATOM 893 C C . ILE A 1 113 ? -3.775 7.688 1.145 1.00 96.38 113 ILE A C 1
ATOM 895 O O . ILE A 1 113 ? -3.162 7.534 2.201 1.00 96.38 113 ILE A O 1
ATOM 899 N N . ARG A 1 114 ? -5.082 7.450 1.032 1.00 97.31 114 ARG A N 1
ATOM 900 C CA . ARG A 1 114 ? -5.961 6.920 2.084 1.00 97.31 114 ARG A CA 1
ATOM 901 C C . ARG A 1 114 ? -6.270 5.444 1.886 1.00 97.31 114 ARG A C 1
ATOM 903 O O . ARG A 1 114 ? -6.474 4.732 2.868 1.00 97.31 114 ARG A O 1
ATOM 910 N N . THR A 1 115 ? -6.282 4.980 0.642 1.00 98.12 115 THR A N 1
ATOM 911 C CA . THR A 1 115 ? -6.565 3.586 0.304 1.00 98.12 115 THR A CA 1
ATOM 912 C C . THR A 1 115 ? -5.510 3.067 -0.656 1.00 98.12 115 THR A C 1
ATOM 914 O O . THR A 1 115 ? -5.261 3.680 -1.695 1.00 98.12 115 THR A O 1
ATOM 917 N N . LEU A 1 116 ? -4.893 1.946 -0.287 1.00 98.38 116 LEU A N 1
ATOM 918 C CA . LEU A 1 116 ? -3.841 1.300 -1.056 1.00 98.38 116 LEU A CA 1
ATOM 919 C C . LEU A 1 116 ? -4.140 -0.189 -1.202 1.00 98.38 116 LEU A C 1
ATOM 921 O O . LEU A 1 116 ? -4.180 -0.924 -0.210 1.00 98.38 116 LEU A O 1
ATOM 925 N N . TYR A 1 117 ? -4.327 -0.630 -2.442 1.00 98.12 117 TYR A N 1
ATOM 926 C CA . TYR A 1 117 ? -4.491 -2.037 -2.790 1.00 98.12 117 TYR A CA 1
ATOM 927 C C . TYR A 1 117 ? -3.300 -2.504 -3.620 1.00 98.12 117 TYR A C 1
ATOM 929 O O . TYR A 1 117 ? -2.981 -1.922 -4.651 1.00 98.12 117 TYR A O 1
ATOM 937 N N . ILE A 1 118 ? -2.640 -3.558 -3.152 1.00 97.31 118 ILE A N 1
ATOM 938 C CA . ILE A 1 118 ? -1.461 -4.150 -3.780 1.00 97.31 118 ILE A CA 1
ATOM 939 C C . ILE A 1 118 ? -1.766 -5.629 -3.975 1.00 97.31 118 ILE A C 1
ATOM 941 O O . ILE A 1 118 ? -1.866 -6.377 -3.003 1.00 97.31 118 ILE A O 1
ATOM 945 N N . THR A 1 119 ? -1.943 -6.049 -5.220 1.00 95.94 119 THR A N 1
ATOM 946 C CA . THR A 1 119 ? -2.261 -7.431 -5.583 1.00 95.94 119 THR A CA 1
ATOM 947 C C . THR A 1 119 ? -1.273 -7.894 -6.642 1.00 95.94 119 THR A C 1
ATOM 949 O O . THR A 1 119 ? -1.165 -7.278 -7.690 1.00 95.94 119 THR A O 1
ATOM 952 N N . GLY A 1 120 ? -0.485 -8.931 -6.354 1.00 93.88 120 GLY A N 1
ATOM 953 C CA . GLY A 1 120 ? 0.483 -9.477 -7.312 1.00 93.88 120 GLY A CA 1
ATOM 954 C C . GLY A 1 120 ? 1.478 -8.449 -7.871 1.00 93.88 120 GLY A C 1
ATOM 955 O O . GLY A 1 120 ? 1.847 -8.548 -9.036 1.00 93.88 120 GLY A O 1
ATOM 956 N N . VAL A 1 121 ? 1.866 -7.445 -7.076 1.00 95.31 121 VAL A N 1
ATOM 957 C CA . VAL A 1 121 ? 2.849 -6.435 -7.492 1.00 95.31 121 VAL A CA 1
ATOM 958 C C . VAL A 1 121 ? 4.259 -6.970 -7.279 1.00 95.31 121 VAL A C 1
ATOM 960 O O . VAL A 1 121 ? 4.562 -7.510 -6.216 1.00 95.31 121 VAL A O 1
ATOM 963 N N . GLU A 1 122 ? 5.131 -6.771 -8.261 1.00 94.19 122 GLU A N 1
ATOM 964 C CA . GLU A 1 122 ? 6.516 -7.242 -8.230 1.00 94.19 122 GLU A CA 1
ATOM 965 C C . GLU A 1 122 ? 7.502 -6.081 -8.398 1.00 94.19 122 GLU A C 1
ATOM 967 O O . GLU A 1 122 ? 7.311 -5.215 -9.252 1.00 94.19 122 GLU A O 1
ATOM 972 N N . ILE A 1 123 ? 8.577 -6.078 -7.603 1.00 95.38 123 ILE A N 1
ATOM 973 C CA . ILE A 1 123 ? 9.756 -5.237 -7.848 1.00 95.38 123 ILE A CA 1
ATOM 974 C C . ILE A 1 123 ? 10.801 -6.112 -8.540 1.00 95.38 123 ILE A C 1
ATOM 976 O O . ILE A 1 123 ? 11.322 -7.036 -7.918 1.00 95.38 123 ILE A O 1
ATOM 980 N N . LEU A 1 124 ? 11.097 -5.839 -9.811 1.00 95.31 124 LEU A N 1
ATOM 981 C CA . LEU A 1 124 ? 11.938 -6.713 -10.640 1.00 95.31 124 LEU A CA 1
ATOM 982 C C . LEU A 1 124 ? 13.426 -6.638 -10.267 1.00 95.31 124 LEU A C 1
ATOM 984 O O . LEU A 1 124 ? 14.130 -7.642 -10.329 1.00 95.31 124 LEU A O 1
ATOM 988 N N . ASN A 1 125 ? 13.904 -5.451 -9.895 1.00 95.12 125 ASN A N 1
ATOM 989 C CA . ASN A 1 125 ? 15.296 -5.173 -9.557 1.00 95.12 125 ASN A CA 1
ATOM 990 C C . ASN A 1 125 ? 15.378 -4.446 -8.201 1.00 95.12 125 ASN A C 1
ATOM 992 O O . ASN A 1 125 ? 15.662 -3.244 -8.148 1.00 95.12 125 ASN A O 1
ATOM 996 N N . PRO A 1 126 ? 15.059 -5.126 -7.083 1.00 92.31 126 PRO A N 1
ATOM 997 C CA . PRO A 1 126 ? 15.194 -4.524 -5.766 1.00 92.31 126 PRO A CA 1
ATOM 998 C C . PRO A 1 126 ? 16.688 -4.291 -5.478 1.00 92.31 126 PRO A C 1
ATOM 1000 O O . PRO A 1 126 ? 17.508 -5.184 -5.705 1.00 92.31 126 PRO A O 1
ATOM 1003 N N . PRO A 1 127 ? 17.089 -3.114 -4.977 1.00 89.56 127 PRO A N 1
ATOM 1004 C CA . PRO A 1 127 ? 18.490 -2.888 -4.665 1.00 89.56 127 PRO A CA 1
ATOM 1005 C C . PRO A 1 127 ? 18.900 -3.728 -3.453 1.00 89.56 127 PRO A C 1
ATOM 1007 O O . PRO A 1 127 ? 18.188 -3.797 -2.449 1.00 89.56 127 PRO A O 1
ATOM 1010 N N . HIS A 1 128 ? 20.071 -4.359 -3.541 1.00 86.38 128 HIS A N 1
ATOM 1011 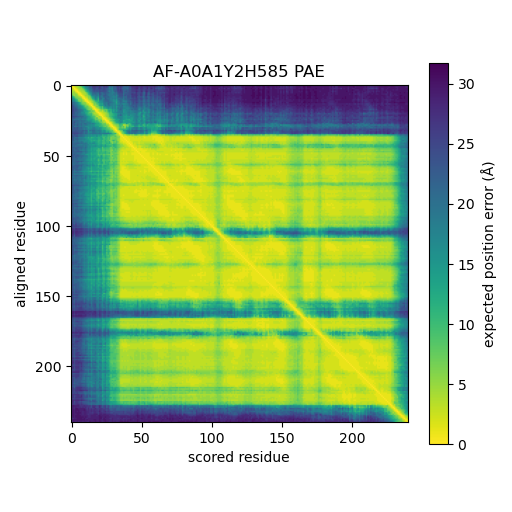C CA . HIS A 1 128 ? 20.641 -5.138 -2.444 1.00 86.38 128 HIS A CA 1
ATOM 1012 C C . HIS A 1 128 ? 20.815 -4.256 -1.188 1.00 86.38 128 HIS A C 1
ATOM 1014 O O . HIS A 1 128 ? 21.275 -3.119 -1.320 1.00 86.38 128 HIS A O 1
ATOM 1020 N N . PRO A 1 129 ? 20.480 -4.738 0.027 1.00 90.44 129 PRO A N 1
ATOM 1021 C CA . PRO A 1 129 ? 20.127 -6.115 0.399 1.00 90.44 129 PRO A CA 1
ATOM 1022 C C . PRO A 1 129 ? 18.620 -6.418 0.430 1.00 90.44 129 PRO A C 1
ATOM 1024 O O . PRO A 1 129 ? 18.204 -7.392 1.056 1.00 90.44 129 PRO A O 1
ATOM 1027 N N . TYR A 1 130 ? 17.783 -5.580 -0.180 1.00 91.06 130 TYR A N 1
ATOM 1028 C CA . TYR A 1 130 ? 16.337 -5.667 -0.010 1.00 91.06 130 TYR A CA 1
ATOM 1029 C C . TYR A 1 130 ? 15.693 -6.719 -0.913 1.00 91.06 130 TYR A C 1
ATOM 1031 O O . TYR A 1 130 ? 16.091 -6.923 -2.058 1.00 91.06 130 TYR A O 1
ATOM 1039 N N . THR A 1 131 ? 14.654 -7.370 -0.392 1.00 92.00 131 THR A N 1
ATOM 1040 C CA . THR A 1 131 ? 13.764 -8.234 -1.174 1.00 92.00 131 THR A CA 1
ATOM 1041 C C . THR A 1 131 ? 12.642 -7.404 -1.816 1.00 92.00 131 THR A C 1
ATOM 1043 O O . THR A 1 131 ? 12.333 -6.310 -1.329 1.00 92.00 131 THR A O 1
ATOM 1046 N N . PRO A 1 132 ? 11.983 -7.888 -2.889 1.00 92.19 132 PRO A N 1
ATOM 1047 C CA . PRO A 1 132 ? 10.858 -7.176 -3.502 1.00 92.19 132 PRO A CA 1
ATOM 1048 C C . PRO A 1 132 ? 9.731 -6.852 -2.509 1.00 92.19 132 PRO A C 1
ATOM 1050 O O . PRO A 1 132 ? 9.220 -5.732 -2.479 1.00 92.19 132 PRO A O 1
ATOM 1053 N N . SER A 1 133 ? 9.382 -7.813 -1.651 1.00 91.69 133 SER A N 1
ATOM 1054 C CA . SER A 1 133 ? 8.350 -7.661 -0.621 1.00 91.69 133 SER A CA 1
ATOM 1055 C C . SER A 1 133 ? 8.761 -6.646 0.451 1.00 91.69 133 SER A C 1
ATOM 1057 O O . SER A 1 133 ? 7.944 -5.811 0.843 1.00 91.69 133 SER A O 1
ATOM 1059 N N . TYR A 1 134 ? 10.038 -6.634 0.853 1.00 92.38 134 TYR A N 1
ATOM 1060 C CA . TYR A 1 134 ? 10.586 -5.600 1.731 1.00 92.38 134 TYR A CA 1
ATOM 1061 C C . TYR A 1 134 ? 10.401 -4.201 1.128 1.00 92.38 134 TYR A C 1
ATOM 1063 O O . TYR A 1 134 ? 9.848 -3.320 1.785 1.00 92.38 134 TYR A O 1
ATOM 1071 N N . CYS A 1 135 ? 10.784 -4.008 -0.140 1.00 93.56 135 CYS A N 1
ATOM 1072 C CA . CYS A 1 135 ? 10.628 -2.742 -0.861 1.00 93.56 135 CYS A CA 1
ATOM 1073 C C . CYS A 1 135 ? 9.169 -2.250 -0.894 1.00 93.56 135 CYS A C 1
ATOM 1075 O O . CYS A 1 135 ? 8.920 -1.064 -0.668 1.00 93.56 135 CYS A O 1
ATOM 1077 N N . LEU A 1 136 ? 8.201 -3.147 -1.112 1.00 94.44 136 LEU A N 1
ATOM 1078 C CA . LEU A 1 136 ? 6.774 -2.807 -1.048 1.00 94.44 136 LEU A CA 1
ATOM 1079 C C . LEU A 1 136 ? 6.338 -2.398 0.365 1.00 94.44 136 LEU A C 1
ATOM 1081 O O . LEU A 1 136 ? 5.550 -1.464 0.513 1.00 94.44 136 LEU A O 1
ATOM 1085 N N . GLY A 1 137 ? 6.877 -3.036 1.405 1.00 94.06 137 GLY A N 1
ATOM 1086 C CA . GLY A 1 137 ? 6.617 -2.636 2.787 1.00 94.06 137 GLY A CA 1
ATOM 1087 C C . GLY A 1 137 ? 7.137 -1.226 3.092 1.00 94.06 137 GLY A C 1
ATOM 1088 O O . GLY A 1 137 ? 6.440 -0.437 3.733 1.00 94.06 137 GLY A O 1
ATOM 1089 N N . LEU A 1 138 ? 8.309 -0.858 2.557 1.00 92.69 138 LEU A N 1
ATOM 1090 C CA . LEU A 1 138 ? 8.831 0.513 2.660 1.00 92.69 138 LEU A CA 1
ATOM 1091 C C . LEU A 1 138 ? 7.927 1.519 1.931 1.00 92.69 138 LEU A C 1
ATOM 1093 O O . LEU A 1 138 ? 7.669 2.594 2.471 1.00 92.69 138 LEU A O 1
ATOM 1097 N N . LEU A 1 139 ? 7.409 1.171 0.747 1.00 93.19 139 LEU A N 1
ATOM 1098 C CA . LEU A 1 139 ? 6.468 2.014 -0.003 1.00 93.19 139 LEU A CA 1
ATOM 1099 C C . LEU A 1 139 ? 5.177 2.271 0.791 1.00 93.19 139 LEU A C 1
ATOM 1101 O O . LEU A 1 139 ? 4.758 3.423 0.922 1.00 93.19 139 LEU A O 1
ATOM 1105 N N . VAL A 1 140 ? 4.574 1.222 1.361 1.00 94.38 140 VAL A N 1
ATOM 1106 C CA . VAL A 1 140 ? 3.376 1.336 2.216 1.00 94.38 140 VAL A CA 1
ATOM 1107 C C . VAL A 1 140 ? 3.645 2.275 3.386 1.00 94.38 140 VAL A C 1
ATOM 1109 O O . VAL A 1 140 ? 2.834 3.151 3.680 1.00 94.38 140 VAL A O 1
ATOM 1112 N N . ARG A 1 141 ? 4.818 2.164 4.009 1.00 91.94 141 ARG A N 1
ATOM 1113 C CA . ARG A 1 141 ? 5.210 3.019 5.131 1.00 91.94 141 ARG A CA 1
ATOM 1114 C C . ARG A 1 141 ? 5.359 4.499 4.755 1.00 91.94 141 ARG A C 1
ATOM 1116 O O . ARG A 1 141 ? 5.215 5.354 5.624 1.00 91.94 141 ARG A O 1
ATOM 1123 N N . LYS A 1 142 ? 5.592 4.841 3.480 1.00 91.56 142 LYS A N 1
ATOM 1124 C CA . LYS A 1 142 ? 5.573 6.244 3.016 1.00 91.56 142 LYS A CA 1
ATOM 1125 C C . LYS A 1 142 ? 4.153 6.820 2.892 1.00 91.56 142 LYS A C 1
ATOM 1127 O O . LYS A 1 142 ? 4.010 8.027 2.687 1.00 91.56 142 LYS A O 1
ATOM 1132 N N . CYS A 1 143 ? 3.107 6.005 3.044 1.00 92.88 143 CYS A N 1
ATOM 1133 C CA . CYS A 1 143 ? 1.704 6.421 2.992 1.00 92.88 143 CYS A CA 1
ATOM 1134 C C . CYS A 1 143 ? 1.178 6.801 4.391 1.00 92.88 143 CYS A C 1
ATOM 1136 O O . CYS A 1 143 ? 0.332 6.120 4.957 1.00 92.88 143 CYS A O 1
ATOM 1138 N N . LEU A 1 144 ? 1.656 7.907 4.970 1.00 89.19 144 LEU A N 1
ATOM 1139 C CA . LEU A 1 144 ? 1.325 8.299 6.359 1.00 89.19 144 LEU A CA 1
ATOM 1140 C C . LEU A 1 144 ? -0.176 8.578 6.606 1.00 89.19 144 LEU A C 1
ATOM 1142 O O . LEU A 1 144 ? -0.665 8.535 7.736 1.00 89.19 144 LEU A O 1
ATOM 1146 N N . GLY A 1 145 ? -0.924 8.889 5.544 1.00 91.81 145 GLY A N 1
ATOM 1147 C CA . GLY A 1 145 ? -2.366 9.125 5.595 1.00 91.81 145 GLY A CA 1
ATOM 1148 C C . GLY A 1 145 ? -3.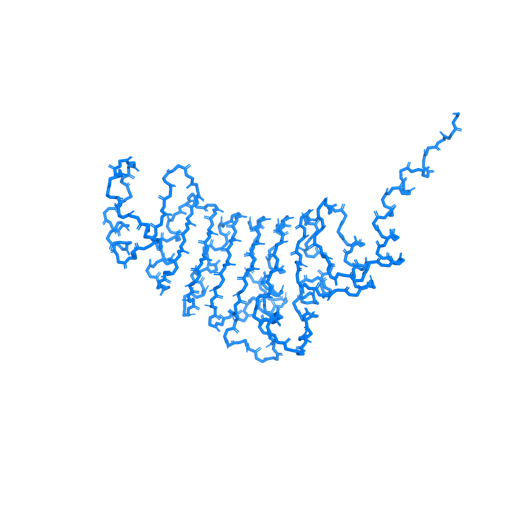222 7.860 5.500 1.00 91.81 145 GLY A C 1
ATOM 1149 O O . GLY A 1 145 ? -4.449 7.981 5.529 1.00 91.81 145 GLY A O 1
ATOM 1150 N N . LEU A 1 146 ? -2.609 6.681 5.365 1.00 95.62 146 LEU A N 1
ATOM 1151 C CA . LEU A 1 146 ? -3.294 5.456 4.972 1.00 95.62 146 LEU A CA 1
ATOM 1152 C C . LEU A 1 146 ? -4.335 5.010 6.007 1.00 95.62 146 LEU A C 1
ATOM 1154 O O . LEU A 1 146 ? -4.047 4.890 7.195 1.00 95.62 146 LEU A O 1
ATOM 1158 N N . CYS A 1 147 ? -5.548 4.745 5.525 1.00 96.88 147 CYS A N 1
ATOM 1159 C CA . CYS A 1 147 ? -6.680 4.256 6.313 1.00 96.88 147 CYS A CA 1
ATOM 1160 C C . CYS A 1 147 ? -7.044 2.813 5.956 1.00 96.88 147 CYS A C 1
ATOM 1162 O O . CYS A 1 147 ? -7.434 2.048 6.832 1.00 96.88 147 CYS A O 1
ATOM 1164 N N . ALA A 1 148 ? -6.885 2.427 4.690 1.00 97.94 148 ALA A N 1
ATOM 1165 C CA . ALA A 1 148 ? -7.200 1.088 4.219 1.00 97.94 148 ALA A CA 1
ATOM 1166 C C . ALA A 1 148 ? -6.035 0.490 3.428 1.00 97.94 148 ALA A C 1
ATOM 1168 O O . ALA A 1 148 ? -5.607 1.063 2.424 1.00 97.94 148 ALA A O 1
ATOM 1169 N N . LEU A 1 149 ? -5.567 -0.684 3.854 1.00 97.69 149 LEU A N 1
ATOM 1170 C CA . LEU A 1 149 ? -4.523 -1.450 3.182 1.00 97.69 149 LEU A CA 1
ATOM 1171 C C . LEU A 1 149 ? -5.017 -2.863 2.869 1.00 97.69 149 LEU A C 1
ATOM 1173 O O . LEU A 1 149 ? -5.437 -3.605 3.761 1.00 97.69 149 LEU A O 1
ATOM 1177 N N . LYS A 1 150 ? -4.886 -3.259 1.604 1.00 97.62 150 LYS A N 1
ATOM 1178 C CA . LYS A 1 150 ? -5.020 -4.652 1.173 1.00 97.62 150 LYS A CA 1
ATOM 1179 C C . LYS A 1 150 ? -3.742 -5.070 0.463 1.00 97.62 150 LYS A C 1
ATOM 1181 O O . LYS A 1 150 ? -3.369 -4.446 -0.527 1.00 97.62 150 LYS A O 1
ATOM 1186 N N . PHE A 1 151 ? -3.106 -6.129 0.948 1.00 95.69 151 PHE A N 1
ATOM 1187 C CA . PHE A 1 151 ? -1.914 -6.697 0.327 1.00 95.69 151 PHE A CA 1
ATOM 1188 C C . PHE A 1 151 ? -2.126 -8.186 0.042 1.00 95.69 151 PHE A C 1
ATOM 1190 O O . PHE A 1 151 ? -2.383 -8.973 0.954 1.00 95.69 151 PHE A O 1
ATOM 1197 N N . VAL A 1 152 ? -2.048 -8.557 -1.235 1.00 93.50 152 VAL A N 1
ATOM 1198 C CA . VAL A 1 152 ? -2.271 -9.912 -1.743 1.00 93.50 152 VAL A CA 1
ATOM 1199 C C . VAL A 1 152 ? -1.059 -10.332 -2.560 1.00 93.50 152 VAL A C 1
ATOM 1201 O O . VAL A 1 152 ? -0.876 -9.901 -3.697 1.00 93.50 152 VAL A O 1
ATOM 1204 N N . ASP A 1 153 ? -0.241 -11.207 -1.993 1.00 88.06 153 ASP A N 1
ATOM 1205 C CA . ASP A 1 153 ? 0.893 -11.775 -2.707 1.00 88.06 153 ASP A CA 1
ATOM 1206 C C . ASP A 1 153 ? 0.478 -13.048 -3.457 1.00 88.06 153 ASP A C 1
ATOM 1208 O O . ASP A 1 153 ? 0.291 -14.111 -2.864 1.00 88.06 153 ASP A O 1
ATOM 1212 N N . ILE A 1 154 ? 0.284 -12.928 -4.773 1.00 82.94 154 ILE A N 1
ATOM 1213 C CA . ILE A 1 154 ? -0.127 -14.052 -5.629 1.00 82.94 154 ILE A CA 1
ATOM 1214 C C . ILE A 1 154 ? 1.087 -14.866 -6.106 1.00 82.94 154 ILE A C 1
ATOM 1216 O O . ILE A 1 154 ? 0.963 -16.062 -6.386 1.00 82.94 154 ILE A O 1
ATOM 1220 N N . ILE A 1 155 ? 2.263 -14.239 -6.201 1.00 72.81 155 ILE A N 1
ATOM 1221 C CA . ILE A 1 155 ? 3.472 -14.864 -6.757 1.00 72.81 155 ILE A CA 1
ATOM 1222 C C . ILE A 1 155 ? 3.964 -15.948 -5.801 1.00 72.81 155 ILE A C 1
ATOM 1224 O O . ILE A 1 155 ? 4.302 -17.065 -6.205 1.00 72.81 155 ILE A O 1
ATOM 1228 N N . GLU A 1 156 ? 3.953 -15.635 -4.514 1.00 66.06 156 GLU A N 1
ATOM 1229 C CA . GLU A 1 156 ? 4.495 -16.502 -3.479 1.00 66.06 156 GLU A CA 1
ATOM 1230 C C . GLU A 1 156 ? 3.523 -17.617 -3.063 1.00 66.06 156 GLU A C 1
ATOM 1232 O O . GLU A 1 156 ? 3.977 -18.694 -2.676 1.00 66.06 156 GLU A O 1
ATOM 1237 N N . TYR A 1 157 ? 2.206 -17.437 -3.254 1.00 64.44 157 TYR A N 1
ATOM 1238 C CA . TYR A 1 157 ? 1.202 -18.488 -3.020 1.00 64.44 157 TYR A CA 1
ATOM 1239 C C . TYR A 1 157 ? 1.484 -19.771 -3.822 1.00 64.44 157 TYR A C 1
ATOM 1241 O O . TYR A 1 157 ? 1.188 -20.874 -3.365 1.00 64.44 157 TYR A O 1
ATOM 1249 N N . ARG A 1 158 ? 2.090 -19.649 -5.011 1.00 66.88 158 ARG A N 1
ATOM 1250 C CA . ARG A 1 158 ? 2.410 -20.800 -5.873 1.00 66.88 158 ARG A CA 1
ATOM 1251 C C . ARG A 1 158 ? 3.693 -21.538 -5.476 1.00 66.88 158 ARG A C 1
ATOM 1253 O O . ARG A 1 158 ? 3.970 -22.596 -6.041 1.00 66.88 158 ARG A O 1
ATOM 1260 N N . ARG A 1 159 ? 4.499 -21.012 -4.546 1.00 69.31 159 ARG A N 1
ATOM 1261 C CA . ARG A 1 159 ? 5.770 -21.636 -4.146 1.00 69.31 159 ARG A CA 1
ATOM 1262 C C . ARG A 1 159 ? 5.535 -22.675 -3.045 1.00 69.31 159 ARG A C 1
ATOM 1264 O O . ARG A 1 159 ? 4.945 -22.388 -2.011 1.00 69.31 159 ARG A O 1
ATOM 1271 N N . SER A 1 160 ? 6.043 -23.893 -3.255 1.00 60.88 160 SER A N 1
ATOM 1272 C CA . SER A 1 160 ? 5.888 -25.036 -2.332 1.00 60.88 160 SER A CA 1
ATOM 1273 C C . SER A 1 160 ? 6.573 -24.839 -0.975 1.00 60.88 160 SER A C 1
ATOM 1275 O O . SER A 1 160 ? 6.175 -25.441 0.021 1.00 60.88 160 SER A O 1
ATOM 1277 N N . LYS A 1 161 ? 7.591 -23.976 -0.919 1.00 66.62 161 LYS A N 1
ATOM 1278 C CA . LYS A 1 161 ? 8.175 -23.468 0.322 1.00 66.62 161 LYS A CA 1
ATOM 1279 C C . LYS A 1 161 ? 7.673 -22.051 0.492 1.00 66.62 161 LYS A C 1
ATOM 1281 O O . LYS A 1 161 ? 8.101 -21.175 -0.256 1.00 66.62 161 LYS A O 1
ATOM 1286 N N . GLN A 1 162 ? 6.759 -21.852 1.440 1.00 55.34 162 GLN A N 1
ATOM 1287 C CA . GLN A 1 162 ? 6.275 -20.514 1.733 1.00 55.34 162 GLN A CA 1
ATOM 1288 C C . GLN A 1 162 ? 7.465 -19.616 2.094 1.00 55.34 162 GLN A C 1
ATOM 1290 O O . GLN A 1 162 ? 8.210 -19.925 3.030 1.00 55.34 162 GLN A O 1
ATOM 1295 N N . PRO A 1 163 ? 7.679 -18.544 1.333 1.00 57.03 163 PRO A N 1
ATOM 1296 C CA . PRO A 1 163 ? 8.715 -17.576 1.623 1.00 57.03 163 PRO A CA 1
ATOM 1297 C C . PRO A 1 163 ? 8.374 -16.806 2.900 1.00 57.03 163 PRO A C 1
ATOM 1299 O O . PRO A 1 163 ? 7.229 -16.757 3.356 1.00 57.03 163 PRO A O 1
ATOM 1302 N N . LYS A 1 164 ? 9.411 -16.230 3.510 1.00 61.84 164 LYS A N 1
ATOM 1303 C CA . LYS A 1 164 ? 9.298 -15.384 4.698 1.00 61.84 164 LYS A CA 1
ATOM 1304 C C . LYS A 1 164 ? 8.639 -14.058 4.297 1.00 61.84 164 LYS A C 1
ATOM 1306 O O . LYS A 1 164 ? 9.315 -13.045 4.152 1.00 61.84 164 LYS A O 1
ATOM 1311 N N . HIS A 1 165 ? 7.316 -14.061 4.143 1.00 62.47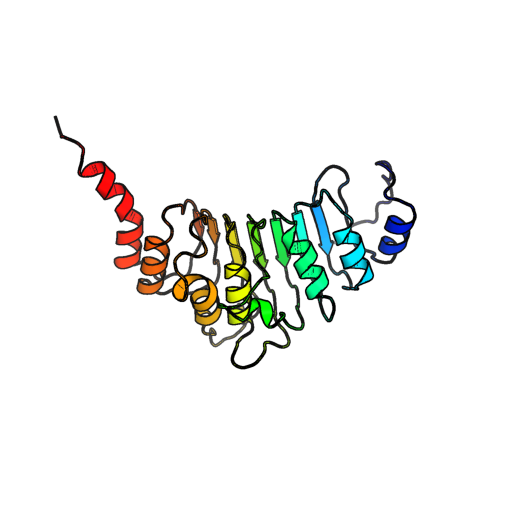 165 HIS A N 1
ATOM 1312 C CA . HIS A 1 165 ? 6.495 -12.848 4.010 1.00 62.47 165 HIS A CA 1
ATOM 1313 C C . HIS A 1 165 ? 6.668 -11.866 5.180 1.00 62.47 165 HIS A C 1
ATOM 1315 O O . HIS A 1 165 ? 6.204 -10.726 5.113 1.00 62.47 165 HIS A O 1
ATOM 1321 N N . ASP A 1 166 ? 7.378 -12.300 6.224 1.00 73.31 166 ASP A N 1
ATOM 1322 C CA . ASP A 1 166 ? 8.009 -11.483 7.247 1.00 73.31 166 ASP A CA 1
ATOM 1323 C C . ASP A 1 166 ? 8.583 -10.181 6.674 1.00 73.31 166 ASP A C 1
ATOM 1325 O O . ASP A 1 166 ? 8.393 -9.140 7.282 1.00 73.31 166 ASP A O 1
ATOM 1329 N N . ASP A 1 167 ? 9.241 -10.180 5.514 1.00 88.25 167 ASP A N 1
ATOM 1330 C CA . ASP A 1 167 ? 9.943 -8.983 5.036 1.00 88.25 167 ASP A CA 1
ATOM 1331 C C . ASP A 1 167 ? 9.016 -7.785 4.765 1.00 88.25 167 ASP A C 1
ATOM 1333 O O . ASP A 1 167 ? 9.305 -6.682 5.238 1.00 88.25 167 ASP A O 1
ATOM 1337 N N . PHE A 1 168 ? 7.884 -7.991 4.076 1.00 92.19 168 PHE A N 1
ATOM 1338 C CA . PHE A 1 168 ? 6.899 -6.925 3.840 1.00 92.19 168 PHE A CA 1
ATOM 1339 C C . PHE A 1 168 ? 6.329 -6.411 5.160 1.00 92.19 168 PHE A C 1
ATOM 1341 O O . PHE A 1 168 ? 6.366 -5.212 5.437 1.00 92.19 168 PHE A O 1
ATOM 1348 N N . TYR A 1 169 ? 5.824 -7.325 5.992 1.00 89.56 169 TYR A N 1
ATOM 1349 C CA . TYR A 1 169 ? 5.174 -6.984 7.254 1.00 89.56 169 TYR A CA 1
ATOM 1350 C C . TYR A 1 169 ? 6.143 -6.274 8.212 1.00 89.56 169 TYR A C 1
ATOM 1352 O O . TYR A 1 169 ? 5.818 -5.238 8.798 1.00 89.56 169 TYR A O 1
ATOM 1360 N N . ARG A 1 170 ? 7.376 -6.778 8.324 1.00 89.38 170 ARG A N 1
ATOM 1361 C CA . ARG A 1 170 ? 8.421 -6.191 9.168 1.00 89.38 170 ARG A CA 1
ATOM 1362 C C . ARG A 1 170 ? 8.831 -4.806 8.681 1.00 89.38 170 ARG A C 1
ATOM 1364 O O . ARG A 1 170 ? 9.078 -3.934 9.515 1.00 89.38 170 ARG A O 1
ATOM 1371 N N . ALA A 1 171 ? 8.918 -4.601 7.367 1.00 91.38 171 ALA A N 1
ATOM 1372 C CA . ALA A 1 171 ? 9.219 -3.297 6.785 1.00 91.38 171 ALA A CA 1
ATOM 1373 C C . ALA A 1 171 ? 8.085 -2.289 7.011 1.00 91.38 171 ALA A C 1
ATOM 1375 O O . ALA A 1 171 ? 8.356 -1.158 7.420 1.00 91.38 171 ALA A O 1
ATOM 1376 N N . ALA A 1 172 ? 6.839 -2.710 6.776 1.00 91.88 172 ALA A N 1
ATOM 1377 C CA . ALA A 1 172 ? 5.665 -1.850 6.851 1.00 91.88 172 ALA A CA 1
ATOM 1378 C C . ALA A 1 172 ? 5.295 -1.460 8.292 1.00 91.88 172 ALA A C 1
ATOM 1380 O O . ALA A 1 172 ? 4.957 -0.302 8.524 1.00 91.88 172 ALA A O 1
ATOM 1381 N N . PHE A 1 173 ? 5.384 -2.394 9.251 1.00 89.94 173 PHE A N 1
ATOM 1382 C CA . PHE A 1 173 ? 4.832 -2.203 10.601 1.00 89.94 173 PHE A CA 1
ATOM 1383 C C . PHE A 1 173 ? 5.871 -2.267 11.724 1.00 89.94 173 PHE A C 1
ATOM 1385 O O . PHE A 1 173 ? 5.885 -1.395 12.586 1.00 89.94 173 PHE A O 1
ATOM 1392 N N . LEU A 1 174 ? 6.775 -3.256 11.732 1.00 84.31 174 LEU A N 1
ATOM 1393 C CA . LEU A 1 174 ? 7.608 -3.486 12.925 1.00 84.31 174 LEU A CA 1
ATOM 1394 C C . LEU A 1 174 ? 8.732 -2.465 13.133 1.00 84.31 174 LEU A C 1
ATOM 1396 O O . LEU A 1 174 ? 9.097 -2.198 14.274 1.00 84.31 174 LEU A O 1
ATOM 1400 N N . ARG A 1 175 ? 9.330 -1.926 12.062 1.00 80.12 175 ARG A N 1
ATOM 1401 C CA . ARG A 1 175 ? 10.476 -1.005 12.209 1.00 80.12 175 ARG A CA 1
ATOM 1402 C C . ARG A 1 175 ? 10.081 0.383 12.718 1.00 80.12 175 ARG A C 1
ATOM 1404 O O . ARG A 1 175 ? 10.872 0.993 13.422 1.00 80.12 175 ARG A O 1
ATOM 1411 N N . HIS A 1 176 ? 8.882 0.857 12.379 1.00 74.56 176 HIS A N 1
ATOM 1412 C CA . HIS A 1 176 ? 8.374 2.172 12.786 1.00 74.56 176 HIS A CA 1
ATOM 1413 C C . HIS A 1 176 ? 6.878 2.082 13.132 1.00 74.56 176 HIS A C 1
ATOM 1415 O O . HIS A 1 176 ? 6.038 2.493 12.328 1.00 74.56 176 HIS A O 1
ATOM 1421 N N . PRO A 1 177 ? 6.555 1.555 14.328 1.00 65.12 177 PRO A N 1
ATOM 1422 C CA . PRO A 1 177 ? 5.192 1.282 14.801 1.00 65.12 177 PRO A CA 1
ATOM 1423 C C . PRO A 1 177 ? 4.160 2.394 14.575 1.00 65.12 177 PRO A C 1
ATOM 1425 O O . PRO A 1 177 ? 2.989 2.149 14.305 1.00 65.12 177 PRO A O 1
ATOM 1428 N N . TRP A 1 178 ? 4.592 3.649 14.675 1.00 66.69 178 TRP A N 1
ATOM 1429 C CA . TRP A 1 178 ? 3.726 4.829 14.657 1.00 66.69 178 TRP A CA 1
ATOM 1430 C C . TRP A 1 178 ? 3.458 5.405 13.259 1.00 66.69 178 TRP A C 1
ATOM 1432 O O . TRP A 1 178 ? 2.762 6.412 13.142 1.00 66.69 178 TRP A O 1
ATOM 1442 N N . ALA A 1 179 ? 3.998 4.822 12.185 1.00 75.88 179 ALA A N 1
ATOM 1443 C CA . ALA A 1 179 ? 3.869 5.409 10.847 1.00 75.88 179 ALA A CA 1
ATOM 1444 C C . ALA A 1 179 ? 2.433 5.350 10.281 1.00 75.88 179 ALA A C 1
ATOM 1446 O O . ALA A 1 179 ? 2.071 6.177 9.447 1.00 75.88 179 ALA A O 1
ATOM 1447 N N . LEU A 1 180 ? 1.613 4.391 10.730 1.00 83.56 180 LEU A N 1
ATOM 1448 C CA . LEU A 1 180 ? 0.298 4.080 10.149 1.00 83.56 180 LEU A CA 1
ATOM 1449 C C . LEU A 1 180 ? -0.835 4.115 11.191 1.00 83.56 180 LEU A C 1
ATOM 1451 O O . LEU A 1 180 ? -1.741 3.286 11.176 1.00 83.56 180 LEU A O 1
ATOM 1455 N N . THR A 1 181 ? -0.820 5.100 12.090 1.00 85.81 181 THR A N 1
ATOM 1456 C CA . THR A 1 181 ? -1.819 5.255 13.174 1.00 85.81 181 THR A CA 1
ATOM 1457 C C . THR A 1 181 ? -3.251 5.503 12.687 1.00 85.81 181 THR A C 1
ATOM 1459 O O . THR A 1 181 ? -4.205 5.367 13.450 1.00 85.81 181 THR A O 1
ATOM 1462 N N . ASN A 1 182 ? -3.427 5.869 11.415 1.00 91.25 182 ASN A N 1
ATOM 1463 C CA . ASN A 1 182 ? -4.735 6.116 10.807 1.00 91.25 182 ASN A CA 1
ATOM 1464 C C . ASN A 1 182 ? -5.396 4.865 10.216 1.00 91.25 182 ASN A C 1
ATOM 1466 O O . ASN A 1 182 ? -6.523 4.968 9.725 1.00 91.25 182 ASN A O 1
ATOM 1470 N N . LEU A 1 183 ? -4.718 3.715 10.246 1.00 93.94 183 LEU A N 1
ATOM 1471 C CA . LEU A 1 183 ? -5.188 2.494 9.608 1.00 93.94 183 LEU A CA 1
ATOM 1472 C C . LEU A 1 183 ? -6.418 1.934 10.338 1.00 93.94 183 LEU A C 1
ATOM 1474 O O . LEU A 1 183 ? -6.357 1.578 11.513 1.00 93.94 183 LEU A O 1
ATOM 1478 N N . SER A 1 184 ? -7.543 1.868 9.627 1.00 95.56 184 SER A N 1
ATOM 1479 C CA . SER A 1 184 ? -8.817 1.330 10.109 1.00 95.56 184 SER A CA 1
ATOM 1480 C C . SER A 1 184 ? -9.196 0.009 9.453 1.00 95.56 184 SER A C 1
ATOM 1482 O O . SER A 1 184 ? -9.953 -0.766 10.037 1.00 95.56 184 SER A O 1
ATOM 1484 N N . ASP A 1 185 ? -8.683 -0.260 8.257 1.00 97.44 185 ASP A N 1
ATOM 1485 C CA . ASP A 1 185 ? -9.026 -1.439 7.475 1.00 97.44 185 ASP A CA 1
ATOM 1486 C C . ASP A 1 185 ? -7.748 -2.133 7.005 1.00 97.44 185 ASP A C 1
ATOM 1488 O O . ASP A 1 185 ? -6.975 -1.583 6.216 1.00 97.44 185 ASP A O 1
ATOM 1492 N N . LEU A 1 186 ? -7.532 -3.356 7.482 1.00 95.81 186 LEU A N 1
ATOM 1493 C CA . LEU A 1 186 ? -6.346 -4.142 7.173 1.00 95.81 186 LEU A CA 1
ATOM 1494 C C . LEU A 1 186 ? -6.720 -5.511 6.618 1.00 95.81 186 LEU A C 1
ATOM 1496 O O . LEU A 1 186 ? -7.476 -6.262 7.237 1.00 95.81 186 LEU A O 1
ATOM 1500 N N . SER A 1 187 ? -6.166 -5.861 5.458 1.00 96.38 187 SER A N 1
ATOM 1501 C CA . SER A 1 187 ? -6.410 -7.155 4.827 1.00 96.38 187 SER A CA 1
ATOM 1502 C C . SER A 1 187 ? -5.143 -7.787 4.258 1.00 96.38 187 SER A C 1
ATOM 1504 O O . SER A 1 187 ? -4.554 -7.270 3.307 1.00 96.38 187 SER A O 1
ATOM 1506 N N . PHE A 1 188 ? -4.796 -8.961 4.792 1.00 94.19 188 PHE A N 1
ATOM 1507 C CA . PHE A 1 188 ? -3.736 -9.840 4.299 1.00 94.19 188 PHE A CA 1
ATOM 1508 C C . PHE A 1 188 ? -4.280 -11.261 4.094 1.00 94.19 188 PHE A C 1
ATOM 1510 O O . PHE A 1 188 ? -4.052 -12.146 4.920 1.00 94.19 188 PHE A O 1
ATOM 1517 N N . PRO A 1 189 ? -5.025 -11.514 3.003 1.00 91.50 189 PRO A N 1
ATOM 1518 C CA . PRO A 1 189 ? -5.746 -12.768 2.816 1.00 91.50 189 PRO A CA 1
ATOM 1519 C C . PRO A 1 189 ? -4.848 -13.999 2.690 1.00 91.50 189 PRO A C 1
ATOM 1521 O O . PRO A 1 189 ? -5.361 -15.096 2.843 1.00 91.50 189 PRO A O 1
ATOM 1524 N N . HIS A 1 190 ? -3.549 -13.855 2.409 1.00 89.06 190 HIS A N 1
ATOM 1525 C CA . HIS A 1 190 ? -2.624 -14.984 2.212 1.00 89.06 190 HIS A CA 1
ATOM 1526 C C . HIS A 1 190 ? -1.368 -14.925 3.093 1.00 89.06 190 HIS A C 1
ATOM 1528 O O . HIS A 1 190 ? -0.526 -15.817 3.020 1.00 89.06 190 HIS A O 1
ATOM 1534 N N . MET A 1 191 ? -1.231 -13.898 3.936 1.00 88.62 191 MET A N 1
ATOM 1535 C CA . MET A 1 191 ? -0.047 -13.725 4.775 1.00 88.62 191 MET A CA 1
ATOM 1536 C C . MET A 1 191 ? -0.182 -14.527 6.066 1.00 88.62 191 MET A C 1
ATOM 1538 O O . MET A 1 191 ? -1.208 -14.454 6.743 1.00 88.62 191 MET A O 1
ATOM 1542 N N . ARG A 1 192 ? 0.875 -15.259 6.431 1.00 89.00 192 ARG A N 1
ATOM 1543 C CA . ARG A 1 192 ? 0.981 -15.899 7.744 1.00 89.00 192 ARG A CA 1
ATOM 1544 C C . ARG A 1 192 ? 1.670 -14.952 8.715 1.00 89.00 192 ARG A C 1
ATOM 1546 O O . ARG A 1 192 ? 2.819 -14.591 8.497 1.00 89.00 192 ARG A O 1
ATOM 1553 N N . ILE A 1 193 ? 0.970 -14.571 9.776 1.00 90.25 193 ILE A N 1
ATOM 1554 C CA . ILE A 1 193 ? 1.486 -13.702 10.843 1.00 90.25 193 ILE A CA 1
ATOM 1555 C C . ILE A 1 193 ? 1.413 -14.496 12.142 1.00 90.25 193 ILE A C 1
ATOM 1557 O O . ILE A 1 193 ? 0.383 -15.102 12.414 1.00 90.25 193 ILE A O 1
ATOM 1561 N N . LYS A 1 194 ? 2.489 -14.541 12.929 1.00 92.81 194 LYS A N 1
ATOM 1562 C CA . LYS A 1 194 ? 2.482 -15.244 14.222 1.00 92.81 194 LYS A CA 1
ATOM 1563 C C . LYS A 1 194 ? 1.671 -14.459 15.252 1.00 92.81 194 LYS A C 1
ATOM 1565 O O . LYS A 1 194 ? 1.635 -13.236 15.180 1.00 92.81 194 LYS A O 1
ATOM 1570 N N . ASP A 1 195 ? 1.127 -15.145 16.256 1.00 94.06 195 ASP A N 1
ATOM 1571 C CA . ASP A 1 195 ? 0.321 -14.512 17.314 1.00 94.06 195 ASP A CA 1
ATOM 1572 C C . ASP A 1 195 ? 1.043 -13.346 18.002 1.00 94.06 195 ASP A C 1
ATOM 1574 O O . ASP A 1 195 ? 0.491 -12.264 18.140 1.00 94.06 195 ASP A O 1
ATOM 1578 N N . ARG A 1 196 ? 2.329 -13.511 18.334 1.00 93.44 196 ARG A N 1
ATOM 1579 C CA . ARG A 1 196 ? 3.140 -12.434 18.925 1.00 93.44 196 ARG A CA 1
ATOM 1580 C C . ARG A 1 196 ? 3.223 -11.186 18.039 1.00 93.44 196 ARG A C 1
ATOM 1582 O O . ARG A 1 196 ? 3.170 -10.072 18.551 1.00 93.44 196 ARG A O 1
ATOM 1589 N N . ASP A 1 197 ? 3.394 -11.374 16.734 1.00 91.38 197 ASP A N 1
ATOM 1590 C CA . ASP A 1 197 ? 3.518 -10.269 15.782 1.00 91.38 197 ASP A CA 1
ATOM 1591 C C . ASP A 1 197 ? 2.148 -9.611 15.551 1.00 91.38 197 ASP A C 1
ATOM 1593 O O . ASP A 1 197 ? 2.033 -8.389 15.530 1.00 91.38 197 ASP A O 1
ATOM 1597 N N . MET A 1 198 ? 1.080 -10.407 15.460 1.00 92.31 198 MET A N 1
ATOM 1598 C CA . MET A 1 198 ? -0.287 -9.896 15.366 1.00 92.31 198 MET A CA 1
ATOM 1599 C C . MET A 1 198 ? -0.683 -9.101 16.618 1.00 92.31 198 MET A C 1
ATOM 1601 O O . MET A 1 198 ? -1.209 -8.002 16.488 1.00 92.31 198 MET A O 1
ATOM 1605 N N . ALA A 1 199 ? -0.357 -9.582 17.818 1.00 93.00 199 ALA A N 1
ATOM 1606 C CA . ALA A 1 199 ? -0.552 -8.832 19.056 1.00 93.00 199 ALA A CA 1
ATOM 1607 C C . ALA A 1 199 ? 0.208 -7.495 19.036 1.00 93.00 199 ALA A C 1
ATOM 1609 O O . ALA A 1 199 ? -0.371 -6.445 19.302 1.00 93.00 199 ALA A O 1
ATOM 1610 N N . ALA A 1 200 ? 1.484 -7.508 18.631 1.00 91.12 200 ALA A N 1
ATOM 1611 C CA . ALA A 1 200 ? 2.278 -6.287 18.494 1.00 91.12 200 ALA A CA 1
ATOM 1612 C C . ALA A 1 200 ? 1.703 -5.309 17.453 1.00 91.12 200 ALA A C 1
ATOM 1614 O O . ALA A 1 200 ? 1.840 -4.101 17.611 1.00 91.12 200 ALA A O 1
ATOM 1615 N N . LEU A 1 201 ? 1.066 -5.817 16.396 1.00 90.12 201 LEU A N 1
ATOM 1616 C CA . LEU A 1 201 ? 0.366 -5.007 15.402 1.00 90.12 201 LEU A CA 1
ATOM 1617 C C . LEU A 1 201 ? -0.905 -4.380 15.986 1.00 90.12 201 LEU A C 1
ATOM 1619 O O . LEU A 1 201 ? -1.129 -3.181 15.840 1.00 90.12 201 LEU A O 1
ATOM 1623 N N . LEU A 1 202 ? -1.732 -5.193 16.645 1.00 90.38 202 LEU A N 1
ATOM 1624 C CA . LEU A 1 202 ? -3.007 -4.780 17.227 1.00 90.38 202 LEU A CA 1
ATOM 1625 C C . LEU A 1 202 ? -2.825 -3.715 18.308 1.00 90.38 202 LEU A C 1
ATOM 1627 O O . LEU A 1 202 ? -3.557 -2.728 18.297 1.00 90.38 202 LEU A O 1
ATOM 1631 N N . SER A 1 203 ? -1.807 -3.855 19.161 1.00 90.06 203 SER A N 1
ATOM 1632 C CA . SER A 1 203 ? -1.511 -2.877 20.216 1.00 90.06 203 SER A CA 1
ATOM 1633 C C . SER A 1 203 ? -1.158 -1.483 19.678 1.00 90.06 203 SER A C 1
ATOM 1635 O O . SER A 1 203 ? -1.278 -0.484 20.385 1.00 90.06 203 SER A O 1
ATOM 1637 N N . GLN A 1 204 ? -0.750 -1.391 18.408 1.00 86.94 204 GLN A N 1
ATOM 1638 C CA . GLN A 1 204 ? -0.411 -0.134 17.735 1.00 86.94 204 GLN A CA 1
ATOM 1639 C C . GLN A 1 204 ? -1.594 0.458 16.956 1.00 86.94 204 GLN A C 1
ATOM 1641 O O . GLN A 1 204 ? -1.623 1.659 16.680 1.00 86.94 204 GLN A O 1
ATOM 1646 N N . MET A 1 205 ? -2.575 -0.365 16.581 1.00 87.81 205 MET A N 1
ATOM 1647 C CA . MET A 1 205 ? -3.668 0.012 15.685 1.00 87.81 205 MET A CA 1
ATOM 1648 C C . MET A 1 205 ? -4.955 0.334 16.445 1.00 87.81 205 MET A C 1
ATOM 1650 O O . MET A 1 205 ? -5.993 -0.296 16.250 1.00 87.81 205 MET A O 1
ATOM 1654 N N . THR A 1 206 ? -4.921 1.398 17.245 1.00 86.94 206 THR A N 1
ATOM 1655 C CA . THR A 1 206 ? -6.065 1.858 18.061 1.00 86.94 206 THR A CA 1
ATOM 1656 C C . THR A 1 206 ? -7.295 2.283 17.249 1.00 86.94 206 THR A C 1
ATOM 1658 O O . THR A 1 206 ? -8.381 2.472 17.790 1.00 86.94 206 THR A O 1
ATOM 1661 N N . ARG A 1 207 ? -7.152 2.461 15.929 1.00 90.75 207 ARG A N 1
ATOM 1662 C CA . ARG A 1 207 ? -8.245 2.843 15.018 1.00 90.75 207 ARG A CA 1
ATOM 1663 C C . ARG A 1 207 ? -8.761 1.687 14.163 1.00 90.75 207 ARG A C 1
ATOM 1665 O O . ARG A 1 207 ? -9.631 1.928 13.320 1.00 90.75 207 ARG A O 1
ATOM 1672 N N . LEU A 1 208 ? -8.258 0.466 14.361 1.00 92.00 208 LEU A N 1
ATOM 1673 C CA . LEU A 1 208 ? -8.626 -0.696 13.559 1.00 92.00 208 LEU A CA 1
ATOM 1674 C C . LEU A 1 208 ? -10.108 -1.045 13.745 1.00 92.00 208 LEU A C 1
ATOM 1676 O O . LEU A 1 208 ? -10.595 -1.251 14.852 1.00 92.00 208 LEU A O 1
ATOM 1680 N N . ARG A 1 209 ? -10.837 -1.114 12.633 1.00 94.00 209 ARG A N 1
ATOM 1681 C CA . ARG A 1 209 ? -12.268 -1.454 12.574 1.00 94.00 209 ARG A CA 1
ATOM 1682 C C . ARG A 1 209 ? -12.519 -2.735 11.802 1.00 94.00 209 ARG A C 1
ATOM 1684 O O . ARG A 1 209 ? -13.497 -3.428 12.072 1.00 94.00 209 ARG A O 1
ATOM 1691 N N . ARG A 1 210 ? -11.672 -3.032 10.817 1.00 95.50 210 ARG A N 1
ATOM 1692 C CA . ARG A 1 210 ? -11.769 -4.237 9.998 1.00 95.50 210 ARG A CA 1
ATOM 1693 C C . ARG A 1 210 ? -10.412 -4.893 9.876 1.00 95.50 210 ARG A C 1
ATOM 1695 O O . ARG A 1 210 ? -9.435 -4.261 9.485 1.00 95.50 210 ARG A O 1
ATOM 1702 N N . LEU A 1 211 ? -10.395 -6.184 10.168 1.00 94.50 211 LEU A N 1
ATOM 1703 C CA . LEU A 1 211 ? -9.212 -7.018 10.114 1.00 94.50 211 LEU A CA 1
ATOM 1704 C C . LEU A 1 211 ? -9.554 -8.304 9.356 1.00 94.50 211 LEU A C 1
ATOM 1706 O O . LEU A 1 211 ? -10.436 -9.053 9.766 1.00 94.50 211 LEU A O 1
ATOM 1710 N N . ASN A 1 212 ? -8.877 -8.542 8.233 1.00 95.62 212 ASN A N 1
ATOM 1711 C CA . ASN A 1 212 ? -9.051 -9.731 7.399 1.00 95.62 212 ASN A CA 1
ATOM 1712 C C . ASN A 1 212 ? -7.701 -10.423 7.162 1.00 95.62 212 ASN A C 1
ATOM 1714 O O . ASN A 1 212 ? -6.979 -10.096 6.217 1.00 95.62 212 ASN A O 1
ATOM 1718 N N . VAL A 1 213 ? -7.366 -11.365 8.041 1.00 93.94 213 VAL A N 1
ATOM 1719 C CA . VAL A 1 213 ? -6.069 -12.061 8.109 1.00 93.94 213 VAL A CA 1
ATOM 1720 C C . VAL A 1 213 ? -6.290 -13.552 8.415 1.00 93.94 213 VAL A C 1
ATOM 1722 O O . VAL A 1 213 ? -5.921 -14.040 9.479 1.00 93.94 213 VAL A O 1
ATOM 1725 N N . PRO A 1 214 ? -6.923 -14.311 7.503 1.00 92.44 214 PRO A N 1
ATOM 1726 C CA . PRO A 1 214 ? -7.418 -15.664 7.782 1.00 92.44 214 PRO A CA 1
ATOM 1727 C C . PRO A 1 214 ? -6.321 -16.687 8.118 1.00 92.44 214 PRO A C 1
ATOM 1729 O O . PRO A 1 214 ? -6.629 -17.755 8.631 1.00 92.44 214 PRO A O 1
ATOM 1732 N N . PHE A 1 215 ? -5.052 -16.376 7.834 1.00 89.81 215 PHE A N 1
ATOM 1733 C CA . PHE A 1 215 ? -3.907 -17.249 8.101 1.00 89.81 215 PHE A CA 1
ATOM 1734 C C . PHE A 1 215 ? -2.977 -16.723 9.206 1.00 89.81 215 PHE A C 1
ATOM 1736 O O . PHE A 1 215 ? -1.815 -17.130 9.272 1.00 89.81 215 PHE A O 1
ATOM 1743 N N . CYS A 1 216 ? -3.449 -15.812 10.061 1.00 89.31 216 CYS A N 1
ATOM 1744 C CA . CYS A 1 216 ? -2.699 -15.422 11.252 1.00 89.31 216 CYS A CA 1
ATOM 1745 C C . CYS A 1 216 ? -2.845 -16.461 12.376 1.00 89.31 216 CYS A C 1
ATOM 1747 O O . CYS A 1 216 ? -3.896 -17.078 12.536 1.00 89.31 216 CYS A O 1
ATOM 1749 N N . GLY A 1 217 ? -1.780 -16.645 13.156 1.00 90.25 217 GLY A N 1
ATOM 1750 C CA . GLY A 1 217 ? -1.891 -17.206 14.494 1.00 90.25 217 GLY A CA 1
ATOM 1751 C C . GLY A 1 217 ? -2.658 -16.200 15.336 1.00 90.25 217 GLY A C 1
ATOM 1752 O O . GLY A 1 217 ? -2.218 -15.060 15.469 1.00 90.25 217 GLY A O 1
ATOM 1753 N N . PHE A 1 218 ? -3.827 -16.599 15.812 1.00 91.19 218 PHE A N 1
ATOM 1754 C CA . PHE A 1 218 ? -4.722 -15.750 16.581 1.00 91.19 218 PHE A CA 1
ATOM 1755 C C . PHE A 1 218 ? -5.019 -16.461 17.898 1.00 91.19 218 PHE A C 1
ATOM 1757 O O . PHE A 1 218 ? -6.056 -17.107 18.053 1.00 91.19 218 PHE A O 1
ATOM 1764 N N . ASP A 1 219 ? -4.049 -16.385 18.807 1.00 95.00 219 ASP A N 1
ATOM 1765 C CA . ASP A 1 219 ? -4.054 -17.089 20.085 1.00 95.00 219 ASP A CA 1
ATOM 1766 C C . ASP A 1 219 ? -4.220 -16.077 21.234 1.00 95.00 219 ASP A C 1
ATOM 1768 O O . ASP A 1 219 ? -4.888 -15.044 21.107 1.00 95.00 219 ASP A O 1
ATOM 1772 N N . GLN A 1 220 ? -3.652 -16.386 22.400 1.00 96.50 220 GLN A N 1
ATOM 1773 C CA . GLN A 1 220 ? -3.858 -15.628 23.627 1.00 96.50 220 GLN A CA 1
ATOM 1774 C C . GLN A 1 220 ? -3.401 -14.165 23.523 1.00 96.50 220 GLN A C 1
ATOM 1776 O O . GLN A 1 220 ? -4.102 -13.300 24.050 1.00 96.50 220 GLN A O 1
ATOM 1781 N N . LEU A 1 221 ? -2.265 -13.867 22.876 1.00 96.56 221 LEU A N 1
ATOM 1782 C CA . LEU A 1 221 ? -1.722 -12.503 22.860 1.00 96.56 221 LEU A CA 1
ATOM 1783 C C . LEU A 1 221 ? -2.579 -11.587 21.980 1.00 96.56 221 LEU A C 1
ATOM 1785 O O . LEU A 1 221 ? -2.987 -10.515 22.424 1.00 96.56 221 LEU A O 1
ATOM 1789 N N . SER A 1 222 ? -2.918 -12.021 20.762 1.00 94.25 222 SER A N 1
ATOM 1790 C CA . SER A 1 222 ? -3.736 -11.210 19.848 1.00 94.25 222 SER A CA 1
ATOM 1791 C C . SER A 1 222 ? -5.146 -10.982 20.391 1.00 94.25 222 SER A C 1
ATOM 1793 O O . SER A 1 222 ? -5.693 -9.886 20.262 1.00 94.25 222 SER A O 1
ATOM 1795 N N . LEU A 1 223 ? -5.728 -11.997 21.043 1.00 92.00 223 LEU A N 1
ATOM 1796 C CA . LEU A 1 223 ? -7.024 -11.876 21.713 1.00 92.00 223 LEU A CA 1
ATOM 1797 C C . LEU A 1 223 ? -6.992 -10.864 22.861 1.00 92.00 223 LEU A C 1
ATOM 1799 O O . LEU A 1 223 ? -7.951 -10.111 23.030 1.00 92.00 223 LEU A O 1
ATOM 1803 N N . GLN A 1 224 ? -5.918 -10.842 23.655 1.00 93.81 224 GLN A N 1
ATOM 1804 C CA . GLN A 1 224 ? -5.769 -9.877 24.746 1.00 93.81 224 GLN A CA 1
ATOM 1805 C C . GLN A 1 224 ? -5.743 -8.440 24.222 1.00 93.81 224 GLN A C 1
ATOM 1807 O O . GLN A 1 224 ? -6.492 -7.610 24.737 1.00 93.81 224 GLN A O 1
ATOM 1812 N N . GLU A 1 225 ? -4.963 -8.173 23.174 1.00 92.94 225 GLU A N 1
ATOM 1813 C CA . GLU A 1 225 ? -4.868 -6.841 22.567 1.00 92.94 225 GLU A CA 1
ATOM 1814 C C . GLU A 1 225 ? -6.192 -6.406 21.925 1.00 92.94 225 GLU A C 1
ATOM 1816 O O . GLU A 1 225 ? -6.659 -5.295 22.164 1.00 92.94 225 GLU A O 1
ATOM 1821 N N . LEU A 1 226 ? -6.884 -7.303 21.209 1.00 87.94 226 LEU A N 1
ATOM 1822 C CA . LEU A 1 226 ? -8.192 -6.992 20.614 1.00 87.94 226 LEU A CA 1
ATOM 1823 C C . LEU A 1 226 ? -9.258 -6.630 21.670 1.00 87.94 226 LEU A C 1
ATOM 1825 O O . LEU A 1 226 ? -10.215 -5.906 21.386 1.00 87.94 226 LEU A O 1
ATOM 1829 N N . LEU A 1 227 ? -9.125 -7.161 22.887 1.00 87.75 227 LEU A N 1
ATOM 1830 C CA . LEU A 1 227 ? -10.061 -6.936 23.988 1.00 87.75 227 LEU A CA 1
ATOM 1831 C C . LEU A 1 227 ? -9.622 -5.821 24.950 1.00 87.75 227 LEU A C 1
ATOM 1833 O O . LEU A 1 227 ? -10.410 -5.464 25.833 1.00 87.75 227 LEU A O 1
ATOM 1837 N N . ALA A 1 228 ? -8.414 -5.269 24.803 1.00 85.12 228 ALA A N 1
ATOM 1838 C CA . ALA A 1 228 ? -7.848 -4.288 25.728 1.00 85.12 228 ALA A CA 1
ATOM 1839 C C . ALA A 1 228 ? -8.721 -3.023 25.840 1.00 85.12 228 ALA A C 1
ATOM 1841 O O . ALA A 1 228 ? -9.048 -2.599 26.952 1.00 85.12 228 ALA A O 1
ATOM 1842 N N . ASP A 1 229 ? -9.231 -2.510 24.715 1.00 68.19 229 ASP A N 1
ATOM 1843 C CA . ASP A 1 229 ? -10.094 -1.318 24.684 1.00 68.19 229 ASP A CA 1
ATOM 1844 C C . ASP A 1 229 ? -11.442 -1.521 25.396 1.00 68.19 229 ASP A C 1
ATOM 1846 O O . ASP A 1 229 ? -12.001 -0.589 25.977 1.00 68.19 229 ASP A O 1
ATOM 1850 N N . LYS A 1 230 ? -11.966 -2.754 25.430 1.00 60.00 230 LYS A N 1
ATOM 1851 C CA . LYS A 1 230 ? -13.227 -3.056 26.133 1.00 60.00 230 LYS A CA 1
ATOM 1852 C C . LYS A 1 230 ? -13.063 -3.083 27.651 1.00 60.00 230 LYS A C 1
ATOM 1854 O O . LYS A 1 230 ? -14.033 -2.858 28.372 1.00 60.00 230 LYS A O 1
ATOM 1859 N N . ARG A 1 231 ? -11.852 -3.344 28.152 1.00 54.94 231 ARG A N 1
ATOM 1860 C CA . ARG A 1 231 ? -11.578 -3.403 29.597 1.00 54.94 231 ARG A CA 1
ATOM 1861 C C . ARG A 1 231 ? -11.428 -2.014 30.218 1.00 54.94 231 ARG A C 1
ATOM 1863 O O . ARG A 1 231 ? -11.848 -1.830 31.356 1.00 54.94 231 ARG A O 1
ATOM 1870 N N . ALA A 1 232 ? -10.937 -1.028 29.465 1.00 52.97 232 ALA A N 1
ATOM 1871 C CA . ALA A 1 232 ? -10.852 0.362 29.925 1.00 52.97 232 ALA A CA 1
ATOM 1872 C C . ALA A 1 232 ? -12.236 1.009 30.147 1.00 52.97 232 ALA A C 1
ATOM 1874 O O . ALA A 1 232 ? -12.399 1.825 31.050 1.00 52.97 232 ALA A O 1
ATOM 1875 N N . VAL A 1 233 ? -13.253 0.605 29.374 1.00 53.25 233 VAL A N 1
ATOM 1876 C CA . VAL A 1 233 ? -14.632 1.114 29.514 1.00 53.25 233 VAL A CA 1
ATOM 1877 C C . VAL A 1 233 ? -15.361 0.495 30.715 1.00 53.25 233 VAL A C 1
ATOM 1879 O O . VAL A 1 233 ? -16.187 1.155 31.338 1.00 53.25 233 VAL A O 1
ATOM 1882 N N . LEU A 1 234 ? -15.032 -0.746 31.089 1.00 53.84 234 LEU A N 1
ATOM 1883 C CA . LEU A 1 234 ? -15.655 -1.440 32.224 1.00 53.84 234 LEU A CA 1
ATOM 1884 C C . LEU A 1 234 ? -15.026 -1.085 33.583 1.00 53.84 234 LEU A C 1
ATOM 1886 O O . LEU A 1 234 ? -15.691 -1.222 34.603 1.00 53.84 234 LEU A O 1
ATOM 1890 N N . GLY A 1 235 ? -13.780 -0.601 33.615 1.00 49.16 235 GLY A N 1
ATOM 1891 C CA . GLY A 1 235 ? -13.083 -0.237 34.858 1.00 49.16 235 GLY A CA 1
ATOM 1892 C C . GLY A 1 235 ? -13.564 1.058 35.528 1.00 49.16 235 GLY A C 1
ATOM 1893 O O . GLY A 1 235 ? -13.314 1.244 36.714 1.00 49.16 235 GLY A O 1
ATOM 1894 N N . ASN A 1 236 ? -14.278 1.925 34.798 1.00 50.78 236 ASN A N 1
ATOM 1895 C CA . ASN A 1 236 ? -14.797 3.206 35.306 1.00 50.78 236 ASN A CA 1
ATOM 1896 C C . ASN A 1 236 ? -16.320 3.204 35.539 1.00 50.78 236 ASN A C 1
ATOM 1898 O O . ASN A 1 236 ? -16.898 4.237 35.878 1.00 50.78 236 ASN A O 1
ATOM 1902 N N . GLY A 1 237 ? -16.986 2.063 35.351 1.00 46.00 237 GLY A N 1
ATOM 1903 C CA . GLY A 1 237 ? -18.403 1.907 35.651 1.00 46.00 237 GLY A CA 1
ATOM 1904 C C . GLY A 1 237 ? -18.593 1.448 37.089 1.00 46.00 237 GLY A C 1
ATOM 1905 O O . GLY A 1 237 ? -18.438 0.265 37.381 1.00 46.00 237 GLY A O 1
ATOM 1906 N N . HIS A 1 238 ? -18.972 2.367 37.978 1.00 43.50 238 HIS A N 1
ATOM 1907 C CA . HIS A 1 238 ? -19.733 2.000 39.167 1.00 43.50 238 HIS A CA 1
ATOM 1908 C C . HIS A 1 238 ? -20.870 1.059 38.744 1.00 43.50 238 HIS A C 1
ATOM 1910 O O . HIS A 1 238 ? -21.754 1.461 37.988 1.00 43.50 238 HIS A O 1
ATOM 1916 N N . MET A 1 239 ? -20.849 -0.184 39.226 1.00 45.19 239 MET A N 1
ATOM 1917 C CA . MET A 1 239 ? -22.087 -0.938 39.382 1.00 45.19 239 MET A CA 1
ATOM 1918 C C . MET A 1 239 ? -22.842 -0.278 40.538 1.00 45.19 239 MET A C 1
ATOM 1920 O O . MET A 1 239 ? -22.398 -0.368 41.683 1.00 45.19 239 MET A O 1
ATOM 1924 N N . VAL A 1 240 ? -23.919 0.437 40.217 1.00 41.56 240 VAL A N 1
ATOM 1925 C CA . VAL A 1 240 ? -25.022 0.698 41.152 1.00 41.56 240 VAL A CA 1
ATOM 1926 C C . VAL A 1 240 ? -26.069 -0.375 40.909 1.00 41.56 240 VAL A C 1
ATOM 1928 O O . VAL A 1 240 ? -26.362 -0.618 39.716 1.00 41.56 240 VAL A O 1
#

Radius of gyration: 20.64 Å; Cα contacts (8 Å, |Δi|>4): 429; chains: 1; bounding box: 46×44×72 Å

Sequence (240 aa):
MHCRTTRNILKGLYLKSTFQRSMDHCRDVTASTTSNMLCLDNTQSSPGLWETILRCTNLERLEISHTRINDEVDLFLQVCKKLRHLGMDGVAIHQLPISILNDELSNCLLTNIRTLYITGVEILNPPHPYTPSYCLGLLVRKCLGLCALKFVDIIEYRRSKQPKHDDFYRAAFLRHPWALTNLSDLSFPHMRIKDRDMAALLSQMTRLRRLNVPFCGFDQLSLQELLADKRAVLGNGHMV

Secondary structure (DSSP, 8-state):
-PPPP------S----HHHHHHHTT-TTEEE-TTSSEEEEES-B--HHHHHHHHT-TT--EEEEES-EE-TTHHHHHHHHTT-SEEEEESPEES---HHHH-SSS-----TT--EEEEES-EESSPPTT--HHHHHHHHHHT-TT--EEEEE-HHHHT-SS---THHHHIIIIIS-GGGGTT--EEE-TT----HHHHHHHHTT-TT--EEE-TTS--SHHHHHHHHHHHHHHHTT----

pLDDT: mean 79.95, std 21.05, range [25.3, 98.38]

InterPro domains:
  IPR032675 Leucine-rich repeat domain superfamily [G3DSA:3.80.10.10] (3-229)

Solvent-accessible surface area (backbone atoms only — not comparable to full-atom values): 13182 Å² total; per-residue (Å²): 137,85,84,79,90,76,86,83,88,90,85,76,77,88,64,60,78,69,57,51,64,68,44,73,76,47,94,50,65,56,72,48,90,89,49,47,41,41,42,39,44,67,41,82,62,47,62,67,58,39,56,55,55,59,68,44,84,67,47,32,32,41,38,39,28,54,25,52,37,54,92,41,44,68,49,48,51,58,39,47,44,60,16,34,31,42,36,34,33,48,25,38,35,37,45,80,61,65,53,55,72,41,84,91,74,43,88,64,58,26,52,47,22,31,33,42,38,41,28,38,62,41,43,76,50,47,63,85,94,48,47,40,52,26,52,51,12,32,53,55,43,31,24,48,40,24,27,33,43,38,48,38,66,58,73,55,71,76,41,94,67,74,68,77,63,54,42,21,52,42,45,37,40,67,76,47,64,74,46,49,54,53,28,26,34,45,32,27,73,75,47,72,38,51,22,70,56,44,17,60,49,47,69,52,34,88,48,56,76,43,81,42,48,84,48,40,44,78,45,73,55,26,52,50,41,75,45,46,71,62,51,65,64,59,74,75,55,78,86,125

Mean predicted aligned error: 9.93 Å

Foldseek 3Di:
DDDDDDDDDDDDDDDDPVLCVLCVVFPDWDDDNVDLETEAELGEDDLSVLVSLLPSQSNAYYAYYLYEAEPCQVSVLSSLLRYQYYAYALYEYAEHDVLLVDDPRRPSASANHAEYHAHQYFHNCYPPPAHRLLSQLSVLLSHQNYAAYAHHHPPQVPDPDRDCNVNSLCNNDVPDPASHQNHAYDADQPDEAECVRLLSNLLSHPNHNYDHHVRYHNDDSNVCSVCVVVVVVVVPDDPD